Protein AF-V9IB55-F1 (afdb_monomer_lite)

Organism: Apis cerana (NCBI:txid7461)

Sequence (296 aa):
MEDQLNKIGFGKSKKKESLEDAPGSYFSRRNSMEFGEASRESEFVVLKERRLVPRNAVYDGMLRFSFLLETCQPGSVPDHYLMAAILDLPYAPVVARASLLLECAHFVHMCNKGQWPTWMKMNLPMFRPSVPINNRSTPVSRIHVLQRTAGKLFYQWAEAIGTRLEELLLEDKQNFDQVIAMVSDENKQRDLITEDEEEDFLDEASINGYGSQCPIALRLTACILLLEVTAFLRETYQTLPKFNKLLTKERPLPWERMYSREANRRWSMALSSMGHSQTSAQSLQSIVGDREVARK

Secondary structure (DSSP, 8-state):
-------------------------------S-------------------B--HHHHHHHHHHHHHHHHHSPTTTSS-HHHHHHTTT-TT--HHHHHHHHHHHHHHHHHHHTT---HHHHS-------SS-----S-HHHHHHHHHHHHHHHHHHHHHHHHHHHHHHHHHHHHTHHHHHHHHTSHHHHHHHHHHHHT--TTBHHHH-SSTTS--HHHHHHHHHHHHHHHHIIIIIHHHSPP--GGG--PPPPTTHHHH-HHHHHHHHHHHTT-S---------------------

pLDDT: mean 71.57, std 23.44, range [29.81, 98.31]

Structure (mmCIF, N/CA/C/O backbone):
data_AF-V9IB55-F1
#
_entry.id   AF-V9IB55-F1
#
loop_
_atom_site.group_PDB
_atom_site.id
_atom_site.type_symbol
_atom_site.label_atom_id
_atom_site.label_alt_id
_atom_site.label_comp_id
_atom_site.label_asym_id
_atom_site.label_entity_id
_atom_site.label_seq_id
_atom_site.pdbx_PDB_ins_code
_atom_site.Cartn_x
_atom_site.Cartn_y
_atom_site.Cartn_z
_atom_site.occupancy
_atom_site.B_iso_or_equiv
_atom_site.auth_seq_id
_atom_site.auth_comp_id
_atom_site.auth_asym_id
_atom_site.auth_atom_id
_atom_site.pdbx_PDB_model_num
ATOM 1 N N . MET A 1 1 ? -20.877 -77.484 31.202 1.00 36.69 1 MET A N 1
ATOM 2 C CA . MET A 1 1 ? -19.489 -77.964 31.105 1.00 36.69 1 MET A CA 1
ATOM 3 C C . MET A 1 1 ? -18.682 -76.801 30.557 1.00 36.69 1 MET A C 1
ATOM 5 O O . MET A 1 1 ? -18.735 -76.572 29.359 1.00 36.69 1 MET A O 1
ATOM 9 N N . GLU A 1 2 ? -18.234 -75.849 31.383 1.00 30.66 2 GLU A N 1
ATOM 10 C CA . GLU A 1 2 ? -17.160 -76.007 32.400 1.00 30.66 2 GLU A CA 1
ATOM 11 C C . GLU A 1 2 ? -15.877 -76.481 31.683 1.00 30.66 2 GLU A C 1
ATOM 13 O O . GLU A 1 2 ? -15.931 -77.465 30.959 1.00 30.66 2 GLU A O 1
ATOM 18 N N . ASP A 1 3 ? -14.735 -75.790 31.701 1.00 37.41 3 ASP A N 1
ATOM 19 C CA . ASP A 1 3 ? -14.081 -75.124 32.828 1.00 37.41 3 ASP A CA 1
ATOM 20 C C . ASP A 1 3 ? -13.016 -74.087 32.392 1.00 37.41 3 ASP A C 1
ATOM 22 O O . ASP A 1 3 ? -12.311 -74.287 31.408 1.00 37.41 3 ASP A O 1
ATOM 26 N N . GLN A 1 4 ? -12.940 -73.002 33.184 1.00 38.84 4 GLN A N 1
ATOM 27 C CA . GLN A 1 4 ? -11.779 -72.405 33.889 1.00 38.84 4 GLN A CA 1
ATOM 28 C C . GLN A 1 4 ? -10.428 -72.202 33.144 1.00 38.84 4 GLN A C 1
ATOM 30 O O . GLN A 1 4 ? -9.945 -73.059 32.425 1.00 38.84 4 GLN A O 1
ATOM 35 N N . LEU A 1 5 ? -9.676 -71.109 33.343 1.00 47.09 5 LEU A N 1
ATOM 36 C CA . LEU A 1 5 ? -9.106 -70.664 34.624 1.00 47.09 5 LEU A CA 1
ATOM 37 C C . LEU A 1 5 ? -8.547 -69.218 34.546 1.00 47.09 5 LEU A C 1
ATOM 39 O O . LEU A 1 5 ? -7.771 -68.922 33.647 1.00 47.09 5 LEU A O 1
ATOM 43 N N . ASN A 1 6 ? -8.854 -68.427 35.594 1.00 36.28 6 ASN A N 1
ATOM 44 C CA . ASN A 1 6 ? -7.973 -67.535 36.391 1.00 36.28 6 ASN A CA 1
ATOM 45 C C . ASN A 1 6 ? -7.205 -66.371 35.723 1.00 36.28 6 ASN A C 1
ATOM 47 O O . ASN A 1 6 ? -6.658 -66.510 34.646 1.00 36.28 6 ASN A O 1
ATOM 51 N N . LYS A 1 7 ? -6.913 -65.226 36.353 1.00 37.00 7 LYS A N 1
ATOM 52 C CA . LYS A 1 7 ? -7.275 -64.456 37.570 1.00 37.00 7 LYS A CA 1
ATOM 53 C C . LYS A 1 7 ? -6.298 -63.250 37.546 1.00 37.00 7 LYS A C 1
ATOM 55 O O . LYS A 1 7 ? -5.298 -63.310 36.840 1.00 37.00 7 LYS A O 1
ATOM 60 N N . ILE A 1 8 ? -6.513 -62.270 38.435 1.00 44.12 8 ILE A N 1
ATOM 61 C CA . ILE A 1 8 ? -5.650 -61.107 38.779 1.00 44.12 8 ILE A CA 1
ATOM 62 C C . ILE A 1 8 ? -6.026 -59.855 37.963 1.00 44.12 8 ILE A C 1
ATOM 64 O O . ILE A 1 8 ? -5.877 -59.835 36.755 1.00 44.12 8 ILE A O 1
ATOM 68 N N . GLY A 1 9 ? -6.529 -58.750 38.517 1.00 35.22 9 GLY A N 1
ATOM 69 C CA . GLY A 1 9 ? -6.669 -58.312 39.905 1.00 35.22 9 GLY A CA 1
ATOM 70 C C . GLY A 1 9 ? -6.468 -56.792 39.945 1.00 35.22 9 GLY A C 1
ATOM 71 O O . GLY A 1 9 ? -5.352 -56.318 39.771 1.00 35.22 9 GLY A O 1
ATOM 72 N N . PHE A 1 10 ? -7.552 -56.034 40.134 1.00 35.66 10 PHE A N 1
ATOM 73 C CA . PHE A 1 10 ? -7.556 -54.571 40.256 1.00 35.66 10 PHE A CA 1
ATOM 74 C C . PHE A 1 10 ? -6.893 -54.117 41.566 1.00 35.66 10 PHE A C 1
ATOM 76 O O . PHE A 1 10 ? -7.374 -54.447 42.649 1.00 35.66 10 PHE A O 1
ATOM 83 N N . GLY A 1 11 ? -5.845 -53.296 41.468 1.00 33.25 11 GLY A N 1
ATOM 84 C CA . GLY A 1 11 ? -5.249 -52.567 42.589 1.00 33.25 11 GLY A CA 1
ATOM 85 C C . GLY A 1 11 ? -5.474 -51.063 42.442 1.00 33.25 11 GLY A C 1
ATOM 86 O O . GLY A 1 11 ? -4.841 -50.417 41.612 1.00 33.25 11 GLY A O 1
ATOM 87 N N . LYS A 1 12 ? -6.383 -50.501 43.250 1.00 38.56 12 LYS A N 1
ATOM 88 C CA . LYS A 1 12 ? -6.537 -49.052 43.446 1.00 38.56 12 LYS A CA 1
ATOM 89 C C . LYS A 1 12 ? -5.404 -48.546 44.343 1.00 38.56 12 LYS A C 1
ATOM 91 O O . LYS A 1 12 ? -5.334 -48.941 45.504 1.00 38.56 12 LYS A O 1
ATOM 96 N N . SER A 1 13 ? -4.594 -47.615 43.847 1.00 35.16 13 SER A N 1
ATOM 97 C CA . SER A 1 13 ? -3.606 -46.888 44.652 1.00 35.16 13 SER A CA 1
ATOM 98 C C . SER A 1 13 ? -4.072 -45.450 44.877 1.00 35.16 13 SER A C 1
ATOM 100 O O . SER A 1 13 ? -4.105 -44.647 43.951 1.00 35.16 13 SER A O 1
ATOM 102 N N . LYS A 1 14 ? -4.436 -45.135 46.127 1.00 40.50 14 LYS A N 1
ATOM 103 C CA . LYS A 1 14 ? -4.619 -43.770 46.647 1.00 40.50 14 LYS A CA 1
ATOM 104 C C . LYS A 1 14 ? -3.257 -43.063 46.758 1.00 40.50 14 LYS A C 1
ATOM 106 O O . LYS A 1 14 ? -2.367 -43.586 47.422 1.00 40.50 14 LYS A O 1
ATOM 111 N N . LYS A 1 15 ? -3.138 -41.842 46.230 1.00 39.38 15 LYS A N 1
ATOM 112 C CA . LYS A 1 15 ? -2.187 -40.793 46.666 1.00 39.38 15 LYS A CA 1
ATOM 113 C C . LYS A 1 15 ? -2.922 -39.455 46.514 1.00 39.38 15 LYS A C 1
ATOM 115 O O . LYS A 1 15 ? -3.323 -39.124 45.411 1.00 39.38 15 LYS A O 1
ATOM 120 N N . LYS A 1 16 ? -3.468 -38.922 47.610 1.00 34.97 16 LYS A N 1
ATOM 121 C CA . LYS A 1 16 ? -2.877 -37.938 48.541 1.00 34.97 16 LYS A CA 1
ATOM 122 C C . LYS A 1 16 ? -2.788 -36.556 47.882 1.00 34.97 16 LYS A C 1
ATOM 124 O O . LYS A 1 16 ? -1.909 -36.324 47.062 1.00 34.97 16 LYS A O 1
ATOM 129 N N . GLU A 1 17 ? -3.741 -35.705 48.257 1.00 36.75 17 GLU A N 1
ATOM 130 C CA . GLU A 1 17 ? -3.799 -34.274 47.955 1.00 36.75 17 GLU A CA 1
ATOM 131 C C . GLU A 1 17 ? -2.497 -33.577 48.365 1.00 36.75 17 GLU A C 1
ATOM 133 O O . GLU A 1 17 ? -1.970 -33.816 49.456 1.00 36.75 17 GLU A O 1
ATOM 138 N N . SER A 1 18 ? -2.009 -32.705 47.487 1.00 29.81 18 SER A N 1
ATOM 139 C CA . SER A 1 18 ? -1.082 -31.631 47.821 1.00 29.81 18 SER A CA 1
ATOM 140 C C . SER A 1 18 ? -1.575 -30.384 47.101 1.00 29.81 18 SER A C 1
ATOM 142 O O . SER A 1 18 ? -1.640 -30.353 45.875 1.00 29.81 18 SER A O 1
ATOM 144 N N . LEU A 1 19 ? -1.984 -29.414 47.907 1.00 45.06 19 LEU A N 1
ATOM 145 C CA . LEU A 1 19 ? -2.308 -28.044 47.551 1.00 45.06 19 LEU A CA 1
ATOM 146 C C . LEU A 1 19 ? -1.021 -27.348 47.089 1.00 45.06 19 LEU A C 1
ATOM 148 O O . LEU A 1 19 ? -0.078 -27.292 47.871 1.00 45.06 19 LEU A O 1
ATOM 152 N N . GLU A 1 20 ? -0.985 -26.851 45.856 1.00 35.06 20 GLU A N 1
ATOM 153 C CA . GLU A 1 20 ? -0.211 -25.667 45.461 1.00 35.06 20 GLU A CA 1
ATOM 154 C C . GLU A 1 20 ? -0.657 -25.229 44.058 1.00 35.06 20 GLU A C 1
ATOM 156 O O . GLU A 1 20 ? -0.523 -25.966 43.080 1.00 35.06 20 GLU A O 1
ATOM 161 N N . ASP A 1 21 ? -1.252 -24.039 43.993 1.00 47.62 21 ASP A N 1
ATOM 162 C CA . ASP A 1 21 ? -1.622 -23.347 42.763 1.00 47.62 21 ASP A CA 1
ATOM 163 C C . ASP A 1 21 ? -0.371 -22.982 41.953 1.00 47.62 21 ASP A C 1
ATOM 165 O O . ASP A 1 21 ? 0.533 -22.309 42.449 1.00 47.62 21 ASP A O 1
ATOM 169 N N . ALA A 1 22 ? -0.346 -23.368 40.676 1.00 32.16 22 ALA A N 1
ATOM 170 C CA . ALA A 1 22 ? 0.592 -22.844 39.688 1.00 32.16 22 ALA A CA 1
ATOM 171 C C . ALA A 1 22 ? -0.160 -22.571 38.368 1.00 32.16 22 ALA A C 1
ATOM 173 O O . ALA A 1 22 ? -0.694 -23.508 37.765 1.00 32.16 22 ALA A O 1
ATOM 174 N N . PRO A 1 23 ? -0.236 -21.308 37.904 1.00 38.16 23 PRO A N 1
ATOM 175 C CA . PRO A 1 23 ? -0.992 -20.936 36.719 1.00 38.16 23 PRO A CA 1
ATOM 176 C C . PRO A 1 23 ? -0.133 -21.175 35.477 1.00 38.16 23 PRO A C 1
ATOM 178 O O . PRO A 1 23 ? 0.934 -20.587 35.314 1.00 38.16 23 PRO A O 1
ATOM 181 N N . GLY A 1 24 ? -0.589 -22.048 34.584 1.00 47.97 24 GLY A N 1
ATOM 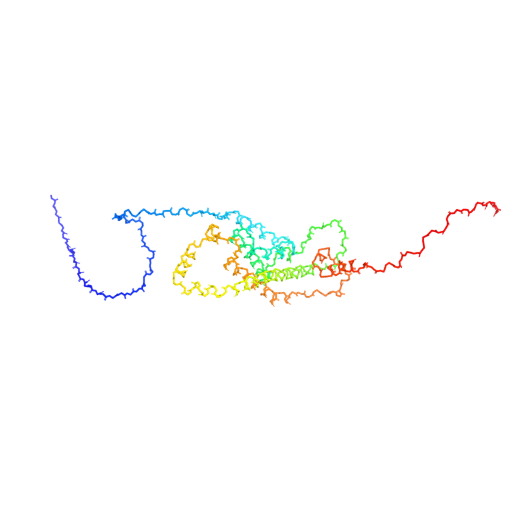182 C CA . GLY A 1 24 ? 0.116 -22.294 33.330 1.00 47.97 24 GLY A CA 1
ATOM 183 C C . GLY A 1 24 ? -0.141 -23.679 32.772 1.00 47.97 24 GLY A C 1
ATOM 184 O O . GLY A 1 24 ? 0.737 -24.535 32.786 1.00 47.97 24 GLY A O 1
ATOM 185 N N . SER A 1 25 ? -1.337 -23.905 32.234 1.00 34.44 25 SER A N 1
ATOM 186 C CA . SER A 1 25 ? -1.552 -25.033 31.333 1.00 34.44 25 SER A CA 1
ATOM 187 C C . SER A 1 25 ? -2.467 -24.618 30.191 1.00 34.44 25 SER A C 1
ATOM 189 O O . SER A 1 25 ? -3.683 -24.790 30.210 1.00 34.44 25 SER A O 1
ATOM 191 N N . TYR A 1 26 ? -1.827 -24.031 29.181 1.00 50.09 26 TYR A N 1
ATOM 192 C CA . TYR A 1 26 ? -2.259 -24.105 27.797 1.00 50.09 26 TYR A CA 1
ATOM 193 C C . TYR A 1 26 ? -2.571 -25.561 27.470 1.00 50.09 26 TYR A C 1
ATOM 195 O O . TYR A 1 26 ? -1.640 -26.347 27.454 1.00 50.09 26 TYR A O 1
ATOM 203 N N . PHE A 1 27 ? -3.829 -25.905 27.203 1.00 39.75 27 PHE A N 1
ATOM 204 C CA . PHE A 1 27 ? -4.223 -26.839 26.144 1.00 39.75 27 PHE A CA 1
ATOM 205 C C . PHE A 1 27 ? -5.739 -26.747 25.946 1.00 39.75 27 PHE A C 1
ATOM 207 O O . PHE A 1 27 ? -6.531 -27.403 26.621 1.00 39.75 27 PHE A O 1
ATOM 214 N N . SER A 1 28 ? -6.130 -25.947 24.951 1.00 51.16 28 SER A N 1
ATOM 215 C CA . SER A 1 28 ? -7.430 -26.035 24.290 1.00 51.16 28 SER A CA 1
ATOM 216 C C . SER A 1 28 ? -7.547 -27.402 23.608 1.00 51.16 28 SER A C 1
ATOM 218 O O . SER A 1 28 ? -7.093 -27.600 22.482 1.00 51.16 28 SER A O 1
ATOM 220 N N . ARG A 1 29 ? -8.074 -28.383 24.346 1.00 51.41 29 ARG A N 1
ATOM 221 C CA . ARG A 1 29 ? -8.605 -29.655 23.836 1.00 51.41 29 ARG A CA 1
ATOM 222 C C . ARG A 1 29 ? -9.711 -30.139 24.770 1.00 51.41 29 ARG A C 1
ATOM 224 O O . ARG A 1 29 ? -9.501 -31.055 25.561 1.00 51.41 29 ARG A O 1
ATOM 231 N N . ARG A 1 30 ? -10.901 -29.546 24.682 1.00 43.69 30 ARG A N 1
ATOM 232 C CA . ARG A 1 30 ? -12.110 -30.196 25.202 1.00 43.69 30 ARG A CA 1
ATOM 233 C C . ARG A 1 30 ? -13.045 -30.538 24.052 1.00 43.69 30 ARG A C 1
ATOM 235 O O . ARG A 1 30 ? -13.469 -29.677 23.291 1.00 43.69 30 ARG A O 1
ATOM 242 N N . ASN A 1 31 ? -13.295 -31.840 23.932 1.00 35.25 31 ASN A N 1
ATOM 243 C CA . ASN A 1 31 ? -14.311 -32.431 23.076 1.00 35.25 31 ASN A CA 1
ATOM 244 C C . ASN A 1 31 ? -15.700 -31.923 23.489 1.00 35.25 31 ASN A C 1
ATOM 246 O O . ASN A 1 31 ? -16.018 -31.847 24.673 1.00 35.25 31 ASN A O 1
ATOM 250 N N . SER A 1 32 ? -16.521 -31.623 22.486 1.00 45.81 32 SER A N 1
ATOM 251 C CA . SER A 1 32 ? -17.888 -31.101 22.580 1.00 45.81 32 SER A CA 1
ATOM 252 C C . SER A 1 32 ? -18.914 -32.179 22.980 1.00 45.81 32 SER A C 1
ATOM 254 O O . SER A 1 32 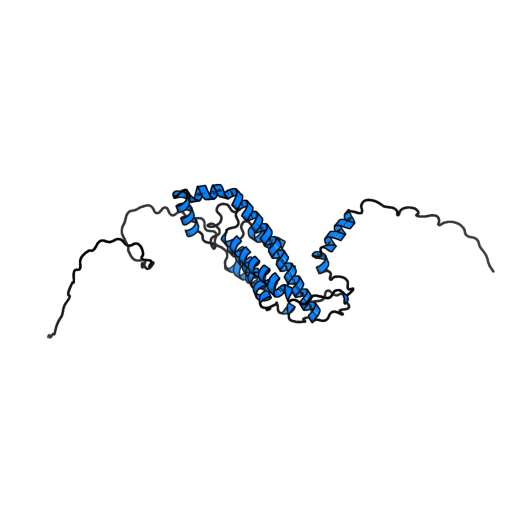? -19.830 -32.478 22.225 1.00 45.81 32 SER A O 1
ATOM 256 N N . MET A 1 33 ? -18.769 -32.800 24.154 1.00 41.41 33 MET A N 1
ATOM 257 C CA . MET A 1 33 ? -19.858 -33.572 24.777 1.00 41.41 33 MET A CA 1
ATOM 258 C C . MET A 1 33 ? -19.710 -33.607 26.304 1.00 41.41 33 MET A C 1
ATOM 260 O O . MET A 1 33 ? -19.339 -34.623 26.882 1.00 41.41 33 MET A O 1
ATOM 264 N N . GLU A 1 34 ? -20.043 -32.504 26.966 1.00 37.50 34 GLU A N 1
ATOM 265 C CA . GLU A 1 34 ? -20.512 -32.533 28.355 1.00 37.50 34 GLU A CA 1
ATOM 266 C C . GLU A 1 34 ? -21.870 -31.828 28.382 1.00 37.50 34 GLU A C 1
ATOM 268 O O . GLU A 1 34 ? -21.961 -30.605 28.329 1.00 37.50 34 GLU A O 1
ATOM 273 N N . PHE A 1 35 ? -22.943 -32.622 28.397 1.00 44.75 35 PHE A N 1
ATOM 274 C CA . PHE A 1 35 ? -24.285 -32.141 28.715 1.00 44.75 35 PHE A CA 1
ATOM 275 C C . PHE A 1 35 ? -24.340 -31.926 30.233 1.00 44.75 35 PHE A C 1
ATOM 277 O O . PHE A 1 35 ? -24.629 -32.848 30.993 1.00 44.75 35 PHE A O 1
ATOM 284 N N . GLY A 1 36 ? -23.972 -30.724 30.671 1.00 38.28 36 GLY A N 1
ATOM 285 C CA . GLY A 1 36 ? -24.153 -30.263 32.042 1.00 38.28 36 GLY A CA 1
ATOM 286 C C . GLY A 1 36 ? -25.450 -29.474 32.157 1.00 38.28 36 GLY A C 1
ATOM 287 O O . GLY A 1 36 ? -25.556 -28.375 31.620 1.00 38.28 36 GLY A O 1
ATOM 288 N N . GLU A 1 37 ? -26.439 -30.032 32.854 1.00 46.97 37 GLU A N 1
ATOM 289 C CA . GLU A 1 37 ? -27.601 -29.287 33.337 1.00 46.97 37 GLU A CA 1
ATOM 290 C C . GLU A 1 37 ? -27.131 -28.223 34.339 1.00 46.97 37 GLU A C 1
ATOM 292 O O . GLU A 1 37 ? -26.888 -28.512 35.510 1.00 46.97 37 GLU A O 1
ATOM 297 N N . ALA A 1 38 ? -27.005 -26.979 33.887 1.00 41.28 38 ALA A N 1
ATOM 298 C CA . ALA A 1 38 ? -26.883 -25.827 34.764 1.00 41.28 38 ALA A CA 1
ATOM 299 C C . ALA A 1 38 ? -27.726 -24.681 34.205 1.00 41.28 38 ALA A C 1
ATOM 301 O O . ALA A 1 38 ? -27.501 -24.210 33.100 1.00 41.28 38 ALA A O 1
ATOM 302 N N . SER A 1 39 ? -28.729 -24.320 35.006 1.00 39.59 39 SER A N 1
ATOM 303 C CA . SER A 1 39 ? -29.389 -23.022 35.146 1.00 39.59 39 SER A CA 1
ATOM 304 C C . SER A 1 39 ? -29.605 -22.167 33.891 1.00 39.59 39 SER A C 1
ATOM 306 O O . SER A 1 39 ? -28.679 -21.683 33.256 1.00 39.59 39 SER A O 1
ATOM 308 N N . ARG A 1 40 ? -30.881 -21.885 33.618 1.00 48.16 40 ARG A N 1
ATOM 309 C CA . ARG A 1 40 ? -31.353 -20.887 32.653 1.00 48.16 40 ARG A CA 1
ATOM 310 C C . ARG A 1 40 ? -30.872 -19.476 33.022 1.00 48.16 40 ARG A C 1
ATOM 312 O O . ARG A 1 40 ? -31.646 -18.680 33.546 1.00 48.16 40 ARG A O 1
ATOM 319 N N . GLU A 1 41 ? -29.635 -19.142 32.701 1.00 42.09 41 GLU A N 1
ATOM 320 C CA . GLU A 1 41 ? -29.317 -17.784 32.283 1.00 42.09 41 GLU A CA 1
ATOM 321 C C . GLU A 1 41 ? -29.727 -17.697 30.820 1.00 42.09 41 GLU A C 1
ATOM 323 O O . GLU A 1 41 ? -29.324 -18.506 29.988 1.00 42.09 41 GLU A O 1
ATOM 328 N N . SER A 1 42 ? -30.655 -16.789 30.531 1.00 49.94 42 SER A N 1
ATOM 329 C CA . SER A 1 42 ? -31.030 -16.494 29.156 1.00 49.94 42 SER A CA 1
ATOM 330 C C . SER A 1 42 ? -29.766 -15.987 28.481 1.00 49.94 42 SER A C 1
ATOM 332 O O . SER A 1 42 ? -29.369 -14.852 28.733 1.00 49.94 42 SER A O 1
ATOM 334 N N . GLU A 1 43 ? -29.105 -16.849 27.710 1.00 44.75 43 GLU A N 1
ATOM 335 C CA . GLU A 1 43 ? -27.984 -16.482 26.860 1.00 44.75 43 GLU A CA 1
ATOM 336 C C . GLU A 1 43 ? -28.475 -15.311 26.012 1.00 44.75 43 GLU A C 1
ATOM 338 O O . GLU A 1 43 ? -29.344 -15.456 25.147 1.00 44.75 43 GLU A O 1
ATOM 343 N N . PHE A 1 44 ? -28.033 -14.107 26.367 1.00 43.19 44 PHE A N 1
ATOM 344 C CA . PHE A 1 44 ? -28.345 -12.913 25.614 1.00 43.19 44 PHE A CA 1
ATOM 345 C C . PHE A 1 44 ? -27.551 -13.034 24.320 1.00 43.19 44 PHE A C 1
ATOM 347 O O . PHE A 1 44 ? -26.398 -12.621 24.238 1.00 43.19 44 PHE A O 1
ATOM 354 N N . VAL A 1 45 ? -28.149 -13.692 23.327 1.00 52.31 45 VAL A N 1
ATOM 355 C CA . VAL A 1 45 ? -27.576 -13.806 21.991 1.00 52.31 45 VAL A CA 1
ATOM 356 C C . VAL A 1 45 ? -27.666 -12.420 21.367 1.00 52.31 45 VAL A C 1
ATOM 358 O O . VAL A 1 45 ? -28.663 -12.055 20.743 1.00 52.31 45 VAL A O 1
ATOM 361 N N . VAL A 1 46 ? -26.623 -11.618 21.575 1.00 59.19 46 VAL A N 1
ATOM 362 C CA . VAL A 1 46 ? -26.400 -10.403 20.798 1.00 59.19 46 VAL A CA 1
ATOM 363 C C . VAL A 1 46 ? -26.174 -10.853 19.365 1.00 59.19 46 VAL A C 1
ATOM 365 O O . VAL A 1 46 ? -25.115 -11.371 19.015 1.00 59.19 46 VAL A O 1
ATOM 368 N N . LEU A 1 47 ? -27.188 -10.681 18.520 1.00 59.22 47 LEU A N 1
ATOM 369 C CA . LEU A 1 47 ? -27.037 -10.820 17.078 1.00 59.22 47 LEU A CA 1
ATOM 370 C C . LEU A 1 47 ? -26.210 -9.626 16.584 1.00 59.22 47 LEU A C 1
ATOM 372 O O . LEU A 1 47 ? -26.762 -8.617 16.152 1.00 59.22 47 LEU A O 1
ATOM 376 N N . LYS A 1 48 ? -24.882 -9.722 16.709 1.00 68.69 48 LYS A N 1
ATOM 377 C CA . LYS A 1 48 ? -23.942 -8.761 16.122 1.00 68.69 48 LYS A CA 1
ATOM 378 C C . LYS A 1 48 ? -24.149 -8.800 14.606 1.00 68.69 48 LYS A C 1
ATOM 380 O O . LYS A 1 48 ? -24.101 -9.875 14.002 1.00 68.69 48 LYS A O 1
ATOM 385 N N . GLU A 1 49 ? -24.459 -7.653 14.005 1.00 76.81 49 GLU A N 1
ATOM 386 C CA . GLU A 1 49 ? -24.569 -7.535 12.551 1.00 76.81 49 GLU A CA 1
ATOM 387 C C . GLU A 1 49 ? -23.229 -7.945 11.930 1.00 76.81 49 GLU A C 1
ATOM 389 O O . GLU A 1 49 ? -22.182 -7.486 12.376 1.00 76.81 49 GLU A O 1
ATOM 394 N N . ARG A 1 50 ? -23.262 -8.844 10.939 1.00 84.06 50 ARG A N 1
ATOM 395 C CA . ARG A 1 50 ? -22.066 -9.326 10.239 1.00 84.06 50 ARG A CA 1
ATOM 396 C C . ARG A 1 50 ? -22.053 -8.815 8.811 1.00 84.06 50 ARG A C 1
ATOM 398 O O . ARG A 1 50 ? -23.033 -8.977 8.082 1.00 84.06 50 ARG A O 1
ATOM 405 N N . ARG A 1 51 ? -20.914 -8.287 8.378 1.00 86.50 51 ARG A N 1
ATOM 406 C CA . ARG A 1 51 ? -20.654 -7.821 7.015 1.00 86.50 51 ARG A CA 1
ATOM 407 C C . ARG A 1 51 ? -19.416 -8.521 6.463 1.00 86.50 51 ARG A C 1
ATOM 409 O O . ARG A 1 51 ? -18.314 -7.984 6.457 1.00 86.50 51 ARG A O 1
ATOM 416 N N . LEU A 1 52 ? -19.610 -9.744 5.977 1.00 91.81 52 LEU A N 1
ATOM 417 C CA . LEU A 1 52 ? -18.511 -10.584 5.503 1.00 91.81 52 LEU A CA 1
ATOM 418 C C . LEU A 1 52 ? -17.855 -10.039 4.226 1.00 91.81 52 LEU A C 1
ATOM 420 O O . LEU A 1 52 ? -18.530 -9.676 3.260 1.00 91.81 52 LEU A O 1
ATOM 424 N N . VAL A 1 53 ? -16.524 -10.080 4.186 1.00 92.75 53 VAL A N 1
ATOM 425 C CA . VAL A 1 53 ? -15.732 -9.691 3.015 1.00 92.75 53 VAL A CA 1
ATOM 426 C C . VAL A 1 53 ? -15.951 -10.690 1.867 1.00 92.75 53 VAL A C 1
ATOM 428 O O . VAL A 1 53 ? -15.800 -11.902 2.061 1.00 92.75 53 VAL A O 1
ATOM 431 N N . PRO A 1 54 ? -16.232 -10.232 0.630 1.00 93.44 54 PRO A N 1
ATOM 432 C CA . PRO A 1 54 ? -16.422 -11.115 -0.521 1.00 93.44 54 PRO A CA 1
ATOM 433 C C . PRO A 1 54 ? -15.080 -11.679 -1.024 1.00 93.44 54 PRO A C 1
ATOM 435 O O . PRO A 1 54 ? -14.510 -11.210 -2.010 1.00 93.44 54 PRO A O 1
ATOM 438 N N . ARG A 1 55 ? -14.572 -12.719 -0.351 1.00 94.62 55 ARG A N 1
ATOM 439 C CA . ARG A 1 55 ? -13.225 -13.298 -0.552 1.00 94.62 55 ARG A CA 1
ATOM 440 C C . ARG A 1 55 ? -12.891 -13.621 -2.011 1.00 94.62 55 ARG A C 1
ATOM 442 O O . ARG A 1 55 ? -11.810 -13.270 -2.473 1.00 94.62 55 ARG A O 1
ATOM 449 N N . ASN A 1 56 ? -13.816 -14.246 -2.740 1.00 96.31 56 ASN A N 1
ATOM 450 C CA . ASN A 1 56 ? -13.592 -14.621 -4.141 1.00 96.31 56 ASN A CA 1
ATOM 451 C C . ASN A 1 56 ? -13.450 -13.388 -5.044 1.00 96.31 56 ASN A C 1
ATOM 453 O O . ASN A 1 56 ? -12.565 -13.345 -5.888 1.00 96.31 56 ASN A O 1
ATOM 457 N N . ALA A 1 57 ? -14.267 -12.354 -4.821 1.00 96.12 57 ALA A N 1
ATOM 458 C CA . ALA A 1 57 ? -14.183 -11.119 -5.593 1.00 96.12 57 ALA A CA 1
ATOM 459 C C . ALA A 1 57 ? -12.867 -10.374 -5.327 1.00 96.12 57 ALA A C 1
ATOM 461 O O . ALA A 1 57 ? -12.260 -9.849 -6.259 1.00 96.12 57 ALA A O 1
ATOM 462 N N . VAL A 1 58 ? -12.405 -10.365 -4.069 1.00 95.94 58 VAL A N 1
ATOM 463 C CA . VAL A 1 58 ? -11.094 -9.804 -3.708 1.00 95.94 58 VAL A CA 1
ATOM 464 C C . VAL A 1 58 ? -9.978 -10.582 -4.401 1.00 95.94 58 VAL A C 1
ATOM 466 O O . VAL A 1 58 ? -9.137 -9.972 -5.055 1.00 95.94 58 VAL A O 1
ATOM 469 N N . TYR A 1 59 ? -9.998 -11.913 -4.322 1.00 96.75 59 TYR A N 1
ATOM 470 C CA . TYR A 1 59 ? -8.995 -12.771 -4.953 1.00 96.75 59 TYR A CA 1
ATOM 471 C C . TYR A 1 59 ? -8.921 -12.568 -6.474 1.00 96.75 59 TYR A C 1
ATOM 473 O O . TYR A 1 59 ? -7.854 -12.258 -7.005 1.00 96.75 59 TYR A O 1
ATOM 481 N N . ASP A 1 60 ? -10.058 -12.647 -7.171 1.00 97.75 60 ASP A N 1
ATOM 482 C CA . ASP A 1 60 ? -10.129 -12.436 -8.621 1.00 97.75 60 ASP A CA 1
ATOM 483 C C . ASP A 1 60 ? -9.684 -11.019 -9.012 1.00 97.75 60 ASP A C 1
ATOM 485 O O . ASP A 1 60 ? -9.024 -10.817 -10.036 1.00 97.75 60 ASP A O 1
ATOM 489 N N . GLY A 1 61 ? -10.026 -10.025 -8.187 1.00 96.88 61 GLY A N 1
ATOM 490 C CA . GLY A 1 61 ? -9.572 -8.647 -8.339 1.00 96.88 61 GLY A CA 1
ATOM 491 C C . GLY A 1 61 ? -8.052 -8.519 -8.231 1.00 96.88 61 GLY A C 1
ATOM 492 O O . GLY A 1 61 ? -7.440 -7.861 -9.072 1.00 96.88 61 GLY A O 1
ATOM 493 N N . MET A 1 62 ? -7.432 -9.185 -7.253 1.00 97.31 62 MET A N 1
ATOM 494 C CA . MET A 1 62 ? -5.978 -9.170 -7.068 1.00 97.31 62 MET A CA 1
ATOM 495 C C . MET A 1 62 ? -5.240 -9.884 -8.200 1.00 97.31 62 MET A C 1
ATOM 497 O O . MET A 1 62 ? -4.227 -9.372 -8.666 1.00 97.31 62 MET A O 1
ATOM 501 N N . LEU A 1 63 ? -5.776 -10.986 -8.737 1.00 96.88 63 LEU A N 1
ATOM 502 C CA . LEU A 1 63 ? -5.205 -11.629 -9.928 1.00 96.88 63 LEU A CA 1
ATOM 503 C C . LEU A 1 63 ? -5.191 -10.685 -11.139 1.00 96.88 63 LEU A C 1
ATOM 505 O O . LEU A 1 63 ? -4.192 -10.590 -11.855 1.00 96.88 63 LEU A O 1
ATOM 509 N N . ARG A 1 64 ? -6.288 -9.950 -11.362 1.00 96.19 64 ARG A N 1
ATOM 510 C CA . ARG A 1 64 ? -6.364 -8.942 -12.433 1.00 96.19 64 ARG A CA 1
ATOM 511 C C . ARG A 1 64 ? -5.402 -7.787 -12.180 1.00 96.19 64 ARG A C 1
ATOM 513 O O . ARG A 1 64 ? -4.764 -7.320 -13.116 1.00 96.19 64 ARG A O 1
ATOM 520 N N . PHE A 1 65 ? -5.292 -7.333 -10.936 1.00 95.69 65 PHE A N 1
ATOM 521 C CA . PHE A 1 65 ? -4.378 -6.261 -10.558 1.00 95.69 65 PHE A CA 1
ATOM 522 C C . PHE A 1 65 ? -2.909 -6.657 -10.762 1.00 95.69 65 PHE A C 1
ATOM 524 O O . PHE A 1 65 ? -2.172 -5.917 -11.408 1.00 95.69 65 PHE A O 1
ATOM 531 N N . SER A 1 66 ? -2.518 -7.855 -10.323 1.00 94.06 66 SER A N 1
ATOM 532 C CA . SER A 1 66 ? -1.188 -8.431 -10.556 1.00 94.06 66 SER A CA 1
ATOM 533 C C . SER A 1 66 ? -0.858 -8.491 -12.052 1.00 94.06 66 SER A C 1
ATOM 535 O O . SER A 1 66 ? 0.188 -8.020 -12.499 1.00 94.06 66 SER A O 1
ATOM 537 N N . PHE A 1 67 ? -1.812 -8.947 -12.873 1.00 93.56 67 PHE A N 1
ATOM 538 C CA . PHE A 1 67 ? -1.668 -8.925 -14.328 1.00 93.56 67 PHE A CA 1
ATOM 539 C C . PHE A 1 67 ? -1.468 -7.506 -14.893 1.00 93.56 67 PHE A C 1
ATOM 541 O O . PHE A 1 67 ? -0.665 -7.317 -15.809 1.00 93.56 67 PHE A O 1
ATOM 548 N N . LEU A 1 68 ? -2.170 -6.497 -14.368 1.00 92.62 68 LEU A N 1
ATOM 549 C CA . LEU A 1 68 ? -1.983 -5.104 -14.789 1.00 92.62 68 LEU A CA 1
ATOM 550 C C . LEU A 1 68 ? -0.590 -4.582 -14.415 1.00 92.62 68 LEU A C 1
ATOM 552 O O . LEU A 1 68 ? 0.053 -3.962 -15.259 1.00 92.62 68 LEU A O 1
ATOM 556 N N . LEU A 1 69 ? -0.082 -4.881 -13.215 1.00 91.25 69 LEU A N 1
ATOM 557 C CA . LEU A 1 69 ? 1.295 -4.537 -12.825 1.00 91.25 69 LEU A CA 1
ATOM 558 C C . LEU A 1 69 ? 2.330 -5.170 -13.769 1.00 91.25 69 LEU A C 1
ATOM 560 O O . LEU A 1 69 ? 3.304 -4.527 -14.164 1.00 91.25 69 LEU A O 1
ATOM 564 N N . GLU A 1 70 ? 2.083 -6.411 -14.188 1.00 88.06 70 GLU A N 1
ATOM 565 C CA . GLU A 1 70 ? 2.950 -7.158 -15.100 1.00 88.06 70 GLU A CA 1
ATOM 566 C C . GLU A 1 70 ? 2.850 -6.723 -16.564 1.00 88.06 70 GLU A C 1
ATOM 568 O O . GLU A 1 70 ? 3.736 -7.063 -17.341 1.00 88.06 70 GLU A O 1
ATOM 573 N N . THR A 1 71 ? 1.816 -5.990 -16.989 1.00 87.69 71 THR A N 1
ATOM 574 C CA . THR A 1 71 ? 1.589 -5.685 -18.420 1.00 87.69 71 THR A CA 1
ATOM 575 C C . THR A 1 71 ? 1.510 -4.200 -18.753 1.00 87.69 71 THR A C 1
ATOM 577 O O . THR A 1 71 ? 1.723 -3.817 -19.908 1.00 87.69 71 THR A O 1
ATOM 580 N N . CYS A 1 72 ? 1.237 -3.344 -17.772 1.00 85.44 72 CYS A N 1
ATOM 581 C CA . CYS A 1 72 ? 1.120 -1.908 -17.974 1.00 85.44 72 CYS A CA 1
ATOM 582 C C . CYS A 1 72 ? 2.466 -1.185 -17.842 1.00 85.44 72 CYS A C 1
ATOM 584 O O . CYS A 1 72 ? 3.347 -1.565 -17.077 1.00 85.44 72 CYS A O 1
ATOM 586 N N . GLN A 1 73 ? 2.613 -0.075 -18.572 1.00 81.88 73 GLN A N 1
ATOM 587 C CA . GLN A 1 73 ? 3.783 0.796 -18.436 1.00 81.88 73 GLN A CA 1
ATOM 588 C C . GLN A 1 73 ? 3.772 1.514 -17.078 1.00 81.88 73 GLN A C 1
ATOM 590 O O . GLN A 1 73 ? 2.687 1.818 -16.566 1.00 81.88 73 GLN A O 1
ATOM 595 N N . PRO A 1 74 ? 4.941 1.867 -16.509 1.00 82.69 74 PRO A N 1
ATOM 596 C CA . PRO A 1 74 ? 4.988 2.514 -15.210 1.00 82.69 74 PRO A CA 1
ATOM 597 C C . PRO A 1 74 ? 4.308 3.882 -15.295 1.00 82.69 74 PRO A C 1
ATOM 599 O O . PRO A 1 74 ? 4.528 4.625 -16.251 1.00 82.69 74 PRO A O 1
ATOM 602 N N . GLY A 1 75 ? 3.473 4.193 -14.306 1.00 75.50 75 GLY A N 1
ATOM 603 C CA . GLY A 1 75 ? 2.626 5.386 -14.273 1.00 75.50 75 GLY A CA 1
ATOM 604 C C . GLY A 1 75 ? 1.205 5.153 -14.784 1.00 75.50 75 GLY A C 1
ATOM 605 O O . GLY A 1 75 ? 0.364 6.023 -14.608 1.00 75.50 75 GLY A O 1
ATOM 606 N N . SER A 1 76 ? 0.911 3.987 -15.370 1.00 82.12 76 SER A N 1
ATOM 607 C CA . SER A 1 76 ? -0.457 3.666 -15.802 1.00 82.12 76 SER A CA 1
ATOM 608 C C . SER A 1 76 ? -1.306 3.145 -14.640 1.00 82.12 76 SER A C 1
ATOM 610 O O . SER A 1 76 ? -2.423 3.610 -14.443 1.00 82.12 76 SER A O 1
ATOM 612 N N . VAL A 1 77 ? -0.790 2.161 -13.891 1.00 84.38 77 VAL A N 1
ATOM 613 C CA . VAL A 1 77 ? -1.501 1.492 -12.792 1.00 84.38 77 VAL A CA 1
ATOM 614 C C . VAL A 1 77 ? -0.501 0.957 -11.751 1.00 84.38 77 VAL A C 1
ATOM 616 O O . VAL A 1 77 ? 0.478 0.326 -12.153 1.00 84.38 77 VAL A O 1
ATOM 619 N N . PRO A 1 78 ? -0.768 1.121 -10.443 1.00 89.50 78 PRO A N 1
ATOM 620 C CA . PRO A 1 78 ? -1.584 2.181 -9.856 1.00 89.50 78 PRO A CA 1
ATOM 621 C C . PRO A 1 78 ? -0.875 3.542 -9.938 1.00 89.50 78 PRO A C 1
ATOM 623 O O . PRO A 1 78 ? 0.353 3.647 -9.898 1.00 89.50 78 PRO A O 1
ATOM 626 N N . ASP A 1 79 ? -1.670 4.600 -10.049 1.00 89.38 79 ASP A N 1
ATOM 627 C CA . ASP A 1 79 ? -1.174 5.964 -9.897 1.00 89.38 79 ASP A CA 1
ATOM 628 C C . ASP A 1 79 ? -0.838 6.270 -8.424 1.00 89.38 79 ASP A C 1
ATOM 630 O O . ASP A 1 79 ? -1.416 5.692 -7.504 1.00 89.38 79 ASP A O 1
ATOM 634 N N . HIS A 1 80 ? 0.094 7.190 -8.184 1.00 88.31 80 HIS A N 1
ATOM 635 C CA . HIS A 1 80 ? 0.561 7.499 -6.834 1.00 88.31 80 HIS A CA 1
ATOM 636 C C . HIS A 1 80 ? -0.508 8.153 -5.946 1.00 88.31 80 HIS A C 1
ATOM 638 O O . HIS A 1 80 ? -0.491 7.927 -4.738 1.00 88.31 80 HIS A O 1
ATOM 644 N N . TYR A 1 81 ? -1.472 8.899 -6.502 1.00 90.31 81 TYR A N 1
ATOM 645 C CA . TYR A 1 81 ? -2.576 9.440 -5.697 1.00 90.31 81 TYR A CA 1
ATOM 646 C C . TYR A 1 81 ? -3.494 8.335 -5.162 1.00 90.31 81 TYR A C 1
ATOM 648 O O . TYR A 1 81 ? -3.961 8.420 -4.027 1.00 90.31 81 TYR A O 1
ATOM 656 N N . LEU A 1 82 ? -3.697 7.264 -5.940 1.00 92.19 82 LEU A N 1
ATOM 657 C CA . LEU A 1 82 ? -4.442 6.092 -5.478 1.00 92.19 82 LEU A CA 1
ATOM 658 C C . LEU A 1 82 ? -3.735 5.425 -4.290 1.00 92.19 82 LEU A C 1
ATOM 660 O O . LEU A 1 82 ? -4.405 4.997 -3.357 1.00 92.19 82 LEU A O 1
ATOM 664 N N . MET A 1 83 ? -2.399 5.379 -4.290 1.00 94.38 83 MET A N 1
ATOM 665 C CA . MET A 1 83 ? -1.627 4.733 -3.222 1.00 94.38 83 MET A CA 1
ATOM 666 C C . MET A 1 83 ? -1.852 5.368 -1.846 1.00 94.38 83 MET A C 1
ATOM 668 O O . MET A 1 83 ? -2.001 4.638 -0.870 1.00 94.38 83 MET A O 1
ATOM 672 N N . ALA A 1 84 ? -1.928 6.700 -1.770 1.00 92.62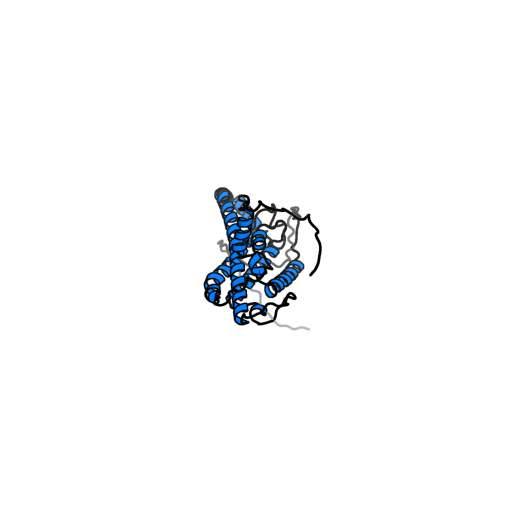 84 ALA A N 1
ATOM 673 C CA . ALA A 1 84 ? -2.303 7.390 -0.534 1.00 92.62 84 ALA A CA 1
ATOM 674 C C . ALA A 1 84 ? -3.775 7.135 -0.180 1.00 92.62 84 ALA A C 1
ATOM 676 O O . ALA A 1 84 ? -4.081 6.735 0.941 1.00 92.62 84 ALA A O 1
ATOM 677 N N . ALA A 1 85 ? -4.673 7.288 -1.161 1.00 92.94 85 ALA A N 1
ATOM 678 C CA . ALA A 1 85 ? -6.113 7.160 -0.954 1.00 92.94 85 ALA A CA 1
ATOM 679 C C . ALA A 1 85 ? -6.528 5.787 -0.407 1.00 92.94 85 ALA A C 1
ATOM 681 O O . ALA A 1 85 ? -7.503 5.710 0.333 1.00 92.94 85 ALA A O 1
ATOM 682 N N . ILE A 1 86 ? -5.789 4.713 -0.718 1.00 94.38 86 ILE A N 1
ATOM 683 C CA . ILE A 1 86 ? -6.041 3.365 -0.182 1.00 94.38 86 ILE A CA 1
ATOM 684 C C . ILE A 1 86 ? -6.129 3.371 1.348 1.00 94.38 86 ILE A C 1
ATOM 686 O O . ILE A 1 86 ? -6.948 2.643 1.898 1.00 94.38 86 ILE A O 1
ATOM 690 N N . LEU A 1 87 ? -5.358 4.201 2.050 1.00 93.44 87 LEU A N 1
ATOM 691 C CA . LEU A 1 87 ? -5.418 4.265 3.514 1.00 93.44 87 LEU A CA 1
ATOM 692 C C 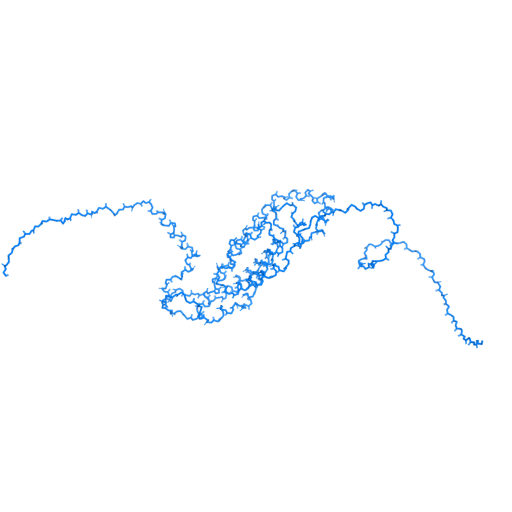. LEU A 1 87 ? -6.752 4.829 4.026 1.00 93.44 87 LEU A C 1
ATOM 694 O O . LEU A 1 87 ? -7.214 4.427 5.092 1.00 93.44 87 LEU A O 1
ATOM 698 N N . ASP A 1 88 ? -7.419 5.657 3.224 1.00 89.50 88 ASP A N 1
ATOM 699 C CA . ASP A 1 88 ? -8.594 6.431 3.630 1.00 89.50 88 ASP A CA 1
ATOM 700 C C . ASP A 1 88 ? -9.901 5.983 2.973 1.00 89.50 88 ASP A C 1
ATOM 702 O O . ASP A 1 88 ? -10.948 6.533 3.304 1.00 89.50 88 ASP A O 1
ATOM 706 N N . LEU A 1 89 ? -9.879 5.017 2.041 1.00 88.88 89 LEU A N 1
ATOM 707 C CA . LEU A 1 89 ? -11.093 4.610 1.320 1.00 88.88 89 LEU A CA 1
ATOM 708 C C . LEU A 1 89 ? -12.194 4.167 2.303 1.00 88.88 89 LEU A C 1
ATOM 710 O O . LEU A 1 89 ? -12.062 3.104 2.929 1.00 88.88 89 LEU A O 1
ATOM 714 N N . PRO A 1 90 ? -13.298 4.932 2.410 1.00 80.44 90 PRO A N 1
ATOM 715 C CA . PRO A 1 90 ? -14.388 4.577 3.295 1.00 80.44 90 PRO A CA 1
ATOM 716 C C . PRO A 1 90 ? -15.135 3.385 2.701 1.00 80.44 90 PRO A C 1
ATOM 718 O O . PRO A 1 90 ? -15.225 3.232 1.481 1.00 80.44 90 PRO A O 1
ATOM 721 N N . TYR A 1 91 ? -15.671 2.528 3.568 1.00 80.12 91 TYR A N 1
ATOM 722 C CA . TYR A 1 91 ? -16.461 1.352 3.180 1.00 80.12 91 TYR A CA 1
ATOM 723 C C . TYR A 1 91 ? -15.721 0.298 2.337 1.00 80.12 91 TYR A C 1
ATOM 725 O O . TYR A 1 91 ? -16.343 -0.668 1.903 1.00 80.12 91 TYR A O 1
ATOM 733 N N . ALA A 1 92 ? -14.413 0.454 2.110 1.00 88.06 92 ALA A N 1
ATOM 734 C CA . ALA A 1 92 ? -13.596 -0.545 1.438 1.00 88.06 92 ALA A CA 1
ATOM 735 C C . ALA A 1 92 ? -13.036 -1.562 2.452 1.00 88.06 92 ALA A C 1
ATOM 737 O O . ALA A 1 92 ? -12.422 -1.139 3.449 1.00 88.06 92 ALA A O 1
ATOM 738 N N . PRO A 1 93 ? -13.129 -2.878 2.167 1.00 90.62 93 PRO A N 1
ATOM 739 C CA . PRO A 1 93 ? -12.599 -3.901 3.056 1.00 90.62 93 PRO A CA 1
ATOM 740 C C . PRO A 1 93 ? -11.125 -3.676 3.352 1.00 90.62 93 PRO A C 1
ATOM 742 O O . PRO A 1 93 ? -10.314 -3.508 2.436 1.00 90.62 93 PRO A O 1
ATOM 745 N N . VAL A 1 94 ? -10.762 -3.710 4.635 1.00 91.81 94 VAL A N 1
ATOM 746 C CA . VAL A 1 94 ? -9.371 -3.542 5.082 1.00 91.81 94 VAL A CA 1
ATOM 747 C C . VAL A 1 94 ? -8.473 -4.580 4.409 1.00 91.81 94 VAL A C 1
ATOM 749 O O . VAL A 1 94 ? -7.420 -4.235 3.882 1.00 91.81 94 VAL A O 1
ATOM 752 N N . VAL A 1 95 ? -8.943 -5.827 4.310 1.00 93.62 95 VAL A N 1
ATOM 753 C CA . VAL A 1 95 ? -8.231 -6.920 3.632 1.00 93.62 95 VAL A CA 1
ATOM 754 C C . VAL A 1 95 ? -8.015 -6.640 2.147 1.00 93.62 95 VAL A C 1
ATOM 756 O O . VAL A 1 95 ? -6.940 -6.927 1.626 1.00 93.62 95 VAL A O 1
ATOM 759 N N . ALA A 1 96 ? -8.992 -6.056 1.447 1.00 94.44 96 ALA A N 1
ATOM 760 C CA . ALA A 1 96 ? -8.845 -5.737 0.026 1.00 94.44 96 ALA A CA 1
ATOM 761 C C . ALA A 1 96 ? -7.786 -4.646 -0.192 1.00 94.44 96 ALA A C 1
ATOM 763 O O . ALA A 1 96 ? -6.933 -4.763 -1.071 1.00 94.44 96 ALA A O 1
ATOM 764 N N . ARG A 1 97 ? -7.802 -3.616 0.660 1.00 95.06 97 ARG A N 1
ATOM 765 C CA . ARG A 1 97 ? -6.806 -2.540 0.664 1.00 95.06 97 ARG A CA 1
ATOM 766 C C . ARG A 1 97 ? -5.403 -3.047 0.996 1.00 95.06 97 ARG A C 1
ATOM 768 O O . ARG A 1 97 ? -4.453 -2.730 0.282 1.00 95.06 97 ARG A O 1
ATOM 775 N N . ALA A 1 98 ? -5.286 -3.872 2.035 1.00 96.38 98 ALA A N 1
ATOM 776 C CA . ALA A 1 98 ? -4.033 -4.504 2.433 1.00 96.38 98 ALA A CA 1
ATOM 777 C C . ALA A 1 98 ? -3.476 -5.399 1.317 1.00 96.38 98 ALA A C 1
ATOM 779 O O . ALA A 1 98 ? -2.291 -5.323 1.010 1.00 96.38 98 ALA A O 1
ATOM 780 N N . SER A 1 99 ? -4.333 -6.184 0.655 1.00 96.88 99 SER A N 1
ATOM 781 C CA . SER A 1 99 ? -3.934 -7.052 -0.461 1.00 96.88 99 SER A CA 1
ATOM 782 C C . SER A 1 99 ? -3.328 -6.256 -1.619 1.00 96.88 99 SER A C 1
ATOM 784 O O . SER A 1 99 ? -2.308 -6.662 -2.164 1.00 96.88 99 SER A O 1
ATOM 786 N N . LEU A 1 100 ? -3.895 -5.090 -1.952 1.00 96.56 100 LEU A N 1
ATOM 787 C CA . LEU A 1 100 ? -3.352 -4.213 -2.994 1.00 96.56 100 LEU A CA 1
ATOM 788 C C . LEU A 1 100 ? -1.957 -3.691 -2.613 1.00 96.56 100 LEU A C 1
ATOM 790 O O . LEU A 1 100 ? -1.029 -3.761 -3.418 1.00 96.56 100 LEU A O 1
ATOM 794 N N . LEU A 1 101 ? -1.787 -3.210 -1.376 1.00 97.88 101 LEU A N 1
ATOM 795 C CA . LEU A 1 101 ? -0.489 -2.740 -0.875 1.00 97.88 101 LEU A CA 1
ATOM 796 C C . LEU A 1 101 ? 0.562 -3.858 -0.869 1.00 97.88 101 LEU A C 1
ATOM 798 O O . LEU A 1 101 ? 1.702 -3.620 -1.269 1.00 97.88 101 LEU A O 1
ATOM 802 N N . LEU A 1 102 ? 0.176 -5.069 -0.460 1.00 98.00 102 LEU A N 1
ATOM 803 C CA . LEU A 1 102 ? 1.046 -6.244 -0.471 1.00 98.00 102 LEU A CA 1
ATOM 804 C C . LEU A 1 102 ? 1.417 -6.673 -1.890 1.00 98.00 102 LEU A C 1
ATOM 806 O O . LEU A 1 102 ? 2.571 -7.017 -2.121 1.00 98.00 102 LEU A O 1
ATOM 810 N N . GLU A 1 103 ? 0.493 -6.604 -2.847 1.00 97.38 103 GLU A N 1
ATOM 811 C CA . GLU A 1 103 ? 0.787 -6.913 -4.248 1.00 97.38 103 GLU A CA 1
ATOM 812 C C . GLU A 1 103 ? 1.772 -5.891 -4.841 1.00 97.38 103 GLU A C 1
ATOM 814 O O . GLU A 1 103 ? 2.739 -6.264 -5.505 1.00 97.38 103 GLU A O 1
ATOM 819 N N . CYS A 1 104 ? 1.610 -4.601 -4.522 1.00 97.25 104 CYS A N 1
ATOM 820 C CA . CYS A 1 104 ? 2.597 -3.576 -4.866 1.00 97.25 104 CYS A CA 1
ATOM 821 C C . CYS A 1 104 ? 3.957 -3.840 -4.202 1.00 97.25 104 CYS A C 1
ATOM 823 O O . CYS A 1 104 ? 4.993 -3.696 -4.854 1.00 97.25 104 CYS A O 1
ATOM 825 N N . ALA A 1 105 ? 3.976 -4.233 -2.924 1.00 98.06 105 ALA A N 1
ATOM 826 C CA . ALA A 1 105 ? 5.212 -4.535 -2.203 1.00 98.06 105 ALA A CA 1
ATOM 827 C C . ALA A 1 105 ? 5.926 -5.738 -2.826 1.00 98.06 105 ALA A C 1
ATOM 829 O O . ALA A 1 105 ? 7.120 -5.669 -3.111 1.00 98.06 105 ALA A O 1
ATOM 830 N N . HIS A 1 106 ? 5.178 -6.800 -3.127 1.00 97.12 106 HIS A N 1
ATOM 831 C CA . HIS A 1 106 ? 5.671 -7.973 -3.833 1.00 97.12 106 HIS A CA 1
ATOM 832 C C . HIS A 1 106 ? 6.233 -7.599 -5.211 1.00 97.12 106 HIS A C 1
ATOM 834 O O . HIS A 1 106 ? 7.337 -8.008 -5.559 1.00 97.12 106 HIS A O 1
ATOM 840 N N . PHE A 1 107 ? 5.543 -6.760 -5.981 1.00 95.88 107 PHE A N 1
ATOM 841 C CA . PHE A 1 107 ? 6.033 -6.309 -7.282 1.00 95.88 107 PHE A CA 1
ATOM 842 C C . PHE A 1 107 ? 7.378 -5.570 -7.191 1.00 95.88 107 PHE A C 1
ATOM 844 O O . PHE A 1 107 ? 8.318 -5.867 -7.938 1.00 95.88 107 PHE A O 1
ATOM 851 N N . VAL A 1 108 ? 7.506 -4.639 -6.241 1.00 96.75 108 VAL A N 1
ATOM 852 C CA . VAL A 1 108 ? 8.766 -3.921 -5.988 1.00 96.75 108 VAL A CA 1
ATOM 853 C C . VAL A 1 108 ? 9.857 -4.890 -5.523 1.00 96.75 108 VAL A C 1
ATOM 855 O O . VAL A 1 108 ? 10.983 -4.827 -6.018 1.00 96.75 108 VAL A O 1
ATOM 858 N N . HIS A 1 109 ? 9.517 -5.841 -4.654 1.00 97.12 109 HIS A N 1
ATOM 859 C CA . HIS A 1 109 ? 10.415 -6.888 -4.176 1.00 97.12 109 HIS A CA 1
ATOM 860 C C . HIS A 1 109 ? 10.972 -7.761 -5.314 1.00 97.12 109 HIS A C 1
ATOM 862 O O . HIS A 1 109 ? 12.167 -8.070 -5.371 1.00 97.12 109 HIS A O 1
ATOM 868 N N . MET A 1 110 ? 10.128 -8.136 -6.273 1.00 95.19 110 MET A N 1
ATOM 869 C CA . MET A 1 110 ? 10.557 -8.881 -7.458 1.00 95.19 110 MET A CA 1
ATOM 870 C C . MET A 1 110 ? 11.509 -8.038 -8.315 1.00 95.19 110 MET A C 1
ATOM 872 O O . MET A 1 110 ? 12.555 -8.527 -8.753 1.00 95.19 110 MET A O 1
ATOM 876 N N . CYS A 1 111 ? 11.228 -6.741 -8.472 1.00 93.62 111 CYS A N 1
ATOM 877 C CA . CYS A 1 111 ? 12.136 -5.810 -9.143 1.00 93.62 111 CYS A CA 1
ATOM 878 C C . CYS A 1 111 ? 13.482 -5.669 -8.404 1.00 93.62 111 CYS A C 1
ATOM 880 O O . CYS A 1 111 ? 14.524 -5.632 -9.066 1.00 93.62 111 CYS A O 1
ATOM 882 N N . ASN A 1 112 ? 13.486 -5.675 -7.063 1.00 94.44 112 ASN A N 1
ATOM 883 C CA . ASN A 1 112 ? 14.703 -5.685 -6.235 1.00 94.44 112 ASN A CA 1
ATOM 884 C C . ASN A 1 112 ? 15.602 -6.879 -6.559 1.00 94.44 112 ASN A C 1
ATOM 886 O O . ASN A 1 112 ? 16.814 -6.734 -6.717 1.00 94.44 112 ASN A O 1
ATOM 890 N N . LYS A 1 113 ? 14.990 -8.048 -6.763 1.00 93.81 113 LYS A N 1
ATOM 891 C CA . LYS A 1 113 ? 15.667 -9.295 -7.150 1.00 93.81 113 LYS A CA 1
ATOM 892 C C . LYS A 1 113 ? 16.048 -9.370 -8.633 1.00 93.81 113 LYS A C 1
ATOM 894 O O . LYS A 1 113 ? 16.507 -10.412 -9.099 1.00 93.81 113 LYS A O 1
ATOM 899 N N . GLY A 1 114 ? 15.837 -8.302 -9.404 1.00 89.75 114 GLY A N 1
ATOM 900 C CA . GLY A 1 114 ? 16.066 -8.283 -10.850 1.00 89.75 114 GLY A CA 1
ATOM 901 C C . GLY A 1 114 ? 15.031 -9.080 -11.653 1.00 89.75 114 GLY A C 1
ATOM 902 O O . GLY A 1 114 ? 15.187 -9.259 -12.865 1.00 89.75 114 GLY A O 1
ATOM 903 N N . GLN A 1 115 ? 13.954 -9.538 -11.016 1.00 90.56 115 GLN A N 1
ATOM 904 C CA . GLN A 1 115 ? 12.853 -10.256 -11.648 1.00 90.56 115 GLN A CA 1
ATOM 905 C C . GLN A 1 115 ? 11.833 -9.261 -12.208 1.00 90.56 115 GLN A C 1
ATOM 907 O O . GLN A 1 115 ? 10.681 -9.212 -11.804 1.00 90.56 115 GLN A O 1
ATOM 912 N N . TRP A 1 116 ? 12.282 -8.463 -13.174 1.00 89.94 116 TRP A N 1
ATOM 913 C CA . TRP A 1 116 ? 11.441 -7.502 -13.883 1.00 89.94 116 TRP A CA 1
ATOM 914 C C . TRP A 1 116 ? 10.358 -8.196 -14.722 1.00 89.94 116 TRP A C 1
ATOM 916 O O . TRP A 1 116 ? 10.597 -9.322 -15.182 1.00 89.94 116 TRP A O 1
ATOM 926 N N . PRO A 1 117 ? 9.239 -7.520 -15.033 1.00 86.44 117 PRO A N 1
ATOM 927 C CA . PRO A 1 117 ? 8.258 -8.011 -15.994 1.00 86.44 117 PRO A CA 1
ATOM 928 C C . PRO A 1 117 ? 8.889 -8.416 -17.324 1.00 86.44 117 PRO A C 1
ATOM 930 O O . PRO A 1 117 ? 9.875 -7.827 -17.783 1.00 86.44 117 PRO A O 1
ATOM 933 N N . THR A 1 118 ? 8.340 -9.437 -17.980 1.00 78.94 118 THR A N 1
ATOM 934 C CA . THR A 1 118 ? 8.917 -9.996 -19.218 1.00 78.94 118 THR A CA 1
ATOM 935 C C . THR A 1 118 ? 9.049 -8.962 -20.333 1.00 78.94 118 THR A C 1
ATOM 937 O O . THR A 1 118 ? 10.078 -8.939 -21.004 1.00 78.94 118 THR A O 1
ATOM 940 N N . TRP A 1 119 ? 8.099 -8.040 -20.484 1.00 73.06 119 TRP A N 1
ATOM 941 C CA . TRP A 1 119 ? 8.185 -6.950 -21.465 1.00 73.06 119 TRP A CA 1
ATOM 942 C C . TRP A 1 119 ? 9.227 -5.873 -21.104 1.00 73.06 119 TRP A C 1
ATOM 944 O O . TRP A 1 119 ? 9.693 -5.161 -21.989 1.00 73.06 119 TRP A O 1
ATOM 954 N N . MET A 1 120 ? 9.638 -5.774 -19.833 1.00 75.06 120 MET A N 1
ATOM 955 C CA . MET A 1 120 ? 10.779 -4.951 -19.409 1.00 75.06 120 MET A CA 1
ATOM 956 C C . MET A 1 120 ? 12.122 -5.675 -19.583 1.00 75.06 120 MET A C 1
ATOM 958 O O . MET A 1 120 ? 13.167 -5.043 -19.477 1.00 75.06 120 MET A O 1
ATOM 962 N N . LYS A 1 121 ? 12.126 -6.989 -19.842 1.00 70.44 121 LYS A N 1
ATOM 963 C CA . LYS A 1 121 ? 13.342 -7.787 -20.098 1.00 70.44 121 LYS A CA 1
ATOM 964 C C . LYS A 1 121 ? 13.539 -8.093 -21.579 1.00 70.44 121 LYS A C 1
ATOM 966 O O . LYS A 1 121 ? 14.670 -8.216 -22.043 1.00 70.44 121 LYS A O 1
ATOM 971 N N . MET A 1 122 ? 12.446 -8.239 -22.321 1.00 61.41 122 MET A N 1
ATOM 972 C CA . MET A 1 122 ? 12.457 -8.627 -23.723 1.00 61.41 122 MET A CA 1
ATOM 973 C C . MET A 1 122 ? 12.263 -7.422 -24.633 1.00 61.41 122 MET A C 1
ATOM 975 O O . MET A 1 122 ? 11.406 -6.572 -24.413 1.00 61.41 122 MET A O 1
ATOM 979 N N . ASN A 1 123 ? 13.026 -7.393 -25.722 1.00 55.38 123 ASN A N 1
ATOM 980 C CA . ASN A 1 123 ? 12.886 -6.402 -26.785 1.00 55.38 123 ASN A CA 1
ATOM 981 C C . ASN A 1 123 ? 11.684 -6.714 -27.677 1.00 55.38 123 ASN A C 1
ATOM 983 O O . ASN A 1 123 ? 11.835 -6.976 -28.868 1.00 55.38 123 ASN A O 1
ATOM 987 N N . LEU A 1 124 ? 10.488 -6.709 -27.097 1.00 52.88 124 LEU A N 1
ATOM 988 C CA . LEU A 1 124 ? 9.260 -6.843 -27.860 1.00 52.88 124 LEU A CA 1
ATOM 989 C C . LEU A 1 124 ? 8.899 -5.470 -28.448 1.00 52.88 124 LEU A C 1
ATOM 991 O O . LEU A 1 124 ? 8.898 -4.467 -27.726 1.00 52.88 124 LEU A O 1
ATOM 995 N N . PRO A 1 125 ? 8.608 -5.370 -29.756 1.00 50.78 125 PRO A N 1
ATOM 996 C CA . PRO A 1 125 ? 8.016 -4.168 -30.317 1.00 50.78 125 PRO A CA 1
ATOM 997 C C . PRO A 1 125 ? 6.593 -4.028 -29.761 1.00 50.78 125 PRO A C 1
ATOM 999 O O . PRO A 1 125 ? 5.643 -4.571 -30.312 1.00 50.78 125 PRO A O 1
ATOM 1002 N N . MET A 1 126 ? 6.452 -3.318 -28.640 1.00 53.84 126 MET A N 1
ATOM 1003 C CA . MET A 1 126 ? 5.150 -2.923 -28.104 1.00 53.84 126 MET A CA 1
ATOM 1004 C C . MET A 1 126 ? 4.359 -2.153 -29.170 1.00 53.84 126 MET A C 1
ATOM 1006 O O . MET A 1 126 ? 4.926 -1.346 -29.914 1.00 53.84 126 MET A O 1
ATOM 1010 N N . PHE A 1 127 ? 3.057 -2.443 -29.229 1.00 47.34 127 PHE A N 1
ATOM 1011 C CA . PHE A 1 127 ? 2.048 -1.875 -30.125 1.00 47.34 127 PHE A CA 1
ATOM 1012 C C . PHE A 1 127 ? 2.323 -0.389 -30.420 1.00 47.34 127 PHE A C 1
ATOM 1014 O O . PHE A 1 127 ? 2.281 0.461 -29.529 1.00 47.34 127 PHE A O 1
ATOM 1021 N N . ARG A 1 128 ? 2.667 -0.076 -31.675 1.00 54.75 128 ARG A N 1
ATOM 1022 C CA . ARG A 1 128 ? 2.943 1.300 -32.103 1.00 54.75 128 ARG A CA 1
ATOM 1023 C C . ARG A 1 128 ? 1.623 2.062 -32.278 1.00 54.75 128 ARG A C 1
ATOM 1025 O O . ARG A 1 128 ? 0.775 1.587 -33.031 1.00 54.75 128 ARG A O 1
ATOM 1032 N N . PRO A 1 129 ? 1.473 3.285 -31.738 1.00 47.28 129 PRO A N 1
ATOM 1033 C CA . PRO A 1 129 ? 0.609 4.277 -32.368 1.00 47.28 129 PRO A CA 1
ATOM 1034 C C . PRO A 1 129 ? 1.124 4.489 -33.797 1.00 47.28 129 PRO A C 1
ATOM 1036 O O . PRO A 1 129 ? 2.336 4.530 -34.009 1.00 47.28 129 PRO A O 1
ATOM 1039 N N . SER A 1 130 ? 0.223 4.585 -34.769 1.00 43.06 130 SER A N 1
ATOM 1040 C CA . SER A 1 130 ? 0.436 4.578 -36.226 1.00 43.06 130 SER A CA 1
ATOM 1041 C C . SER A 1 130 ? 1.237 5.767 -36.795 1.00 43.06 130 SER A C 1
ATOM 1043 O O . SER A 1 130 ? 0.850 6.363 -37.798 1.00 43.06 130 SER A O 1
ATOM 1045 N N . VAL A 1 131 ? 2.353 6.145 -36.170 1.00 50.94 131 VAL A N 1
ATOM 1046 C CA . VAL A 1 131 ? 3.186 7.286 -36.560 1.00 50.94 131 VAL A CA 1
ATOM 1047 C C . VAL A 1 131 ? 4.644 6.832 -36.708 1.00 50.94 131 VAL A C 1
ATOM 1049 O O . VAL A 1 131 ? 5.193 6.196 -35.800 1.00 50.94 131 VAL A O 1
ATOM 1052 N N . PRO A 1 132 ? 5.311 7.133 -37.837 1.00 38.47 132 PRO A N 1
ATOM 1053 C CA . PRO A 1 132 ? 6.695 6.743 -38.052 1.00 38.47 132 PRO A CA 1
ATOM 1054 C C . PRO A 1 132 ? 7.618 7.610 -37.186 1.00 38.47 132 PRO A C 1
ATOM 1056 O O . PRO A 1 132 ? 7.872 8.772 -37.490 1.00 38.47 132 PRO A O 1
ATOM 1059 N N . ILE A 1 133 ? 8.130 7.044 -36.090 1.00 52.28 133 ILE A N 1
ATOM 1060 C CA . ILE A 1 133 ? 9.213 7.639 -35.295 1.00 52.28 133 ILE A CA 1
ATOM 1061 C C . ILE A 1 133 ? 10.530 6.961 -35.690 1.00 52.28 133 ILE A C 1
ATOM 1063 O O . ILE A 1 133 ? 10.641 5.731 -35.695 1.00 52.28 133 ILE A O 1
ATOM 1067 N N . ASN A 1 134 ? 11.514 7.784 -36.050 1.00 47.09 134 ASN A N 1
ATOM 1068 C CA . ASN A 1 134 ? 12.864 7.401 -36.454 1.00 47.09 134 ASN A CA 1
ATOM 1069 C C . ASN A 1 134 ? 13.637 6.826 -35.252 1.00 47.09 134 ASN A C 1
ATOM 1071 O O . ASN A 1 134 ? 14.296 7.548 -34.517 1.00 47.09 134 ASN A O 1
ATOM 1075 N N . ASN A 1 135 ? 13.514 5.522 -35.003 1.00 48.00 135 ASN A N 1
ATOM 1076 C CA . ASN A 1 135 ? 14.034 4.899 -33.790 1.00 48.00 135 ASN A CA 1
ATOM 1077 C C . ASN A 1 135 ? 15.548 4.627 -33.882 1.00 48.00 135 ASN A C 1
ATOM 1079 O O . ASN A 1 135 ? 15.960 3.535 -34.274 1.00 48.00 135 ASN A O 1
ATOM 1083 N N . ARG A 1 136 ? 16.378 5.591 -33.463 1.00 53.66 136 ARG A N 1
ATOM 1084 C CA . ARG A 1 136 ? 17.837 5.405 -33.300 1.00 53.66 136 ARG A CA 1
ATOM 1085 C C . ARG A 1 136 ? 18.249 4.859 -31.923 1.00 53.66 136 ARG A C 1
ATOM 1087 O O . ARG A 1 136 ? 19.436 4.669 -31.678 1.00 53.66 136 ARG A O 1
ATOM 1094 N N . SER A 1 137 ? 17.301 4.589 -31.020 1.00 57.03 137 SER A N 1
ATOM 1095 C CA . SER A 1 137 ? 17.601 4.033 -29.694 1.00 57.03 137 SER A CA 1
ATOM 1096 C C . SER A 1 137 ? 17.790 2.513 -29.742 1.00 57.03 137 SER A C 1
ATOM 1098 O O . SER A 1 137 ? 16.935 1.766 -30.247 1.00 57.03 137 SER A O 1
ATOM 1100 N N . THR A 1 138 ? 18.912 2.044 -29.186 1.00 61.19 138 THR A N 1
ATOM 1101 C CA . THR A 1 138 ? 19.169 0.610 -29.056 1.00 61.19 138 THR A CA 1
ATOM 1102 C C . THR A 1 138 ? 18.136 -0.024 -28.115 1.00 61.19 138 THR A C 1
ATOM 1104 O O . THR A 1 138 ? 17.705 0.605 -27.144 1.00 61.19 138 THR A O 1
ATOM 1107 N N . PRO A 1 139 ? 17.712 -1.266 -28.389 1.00 65.12 139 PRO A N 1
ATOM 1108 C CA . PRO A 1 139 ? 16.715 -1.973 -27.588 1.00 65.12 139 PRO A CA 1
ATOM 1109 C C . PRO A 1 139 ? 17.036 -1.993 -26.076 1.00 65.12 139 PRO A C 1
ATOM 1111 O O . PRO A 1 139 ? 16.191 -1.685 -25.239 1.00 65.12 139 PRO A O 1
ATOM 1114 N N . VAL A 1 140 ? 18.308 -2.228 -25.741 1.00 68.44 140 VAL A N 1
ATOM 1115 C CA . VAL A 1 140 ? 18.839 -2.250 -24.365 1.00 68.44 140 VAL A CA 1
ATOM 1116 C C . VAL A 1 140 ? 18.685 -0.894 -23.664 1.00 68.44 140 VAL A C 1
ATOM 1118 O O . VAL A 1 140 ? 18.324 -0.826 -22.492 1.00 68.44 140 VAL A O 1
ATOM 1121 N N . SER A 1 141 ? 18.886 0.209 -24.390 1.00 72.06 141 SER A N 1
ATOM 1122 C CA . SER A 1 141 ? 18.715 1.556 -23.843 1.00 72.06 141 SER A CA 1
ATOM 1123 C C . SER A 1 141 ? 17.261 1.834 -23.445 1.00 72.06 141 SER A C 1
ATOM 1125 O O . SER A 1 141 ? 17.016 2.438 -22.401 1.00 72.06 141 SER A O 1
ATOM 1127 N N . ARG A 1 142 ? 16.291 1.327 -24.220 1.00 74.88 142 ARG A N 1
ATOM 1128 C CA . ARG A 1 142 ? 14.856 1.451 -23.911 1.00 74.88 142 ARG A CA 1
ATOM 1129 C C . ARG A 1 142 ? 14.465 0.686 -22.647 1.00 74.88 142 ARG A C 1
ATOM 1131 O O . ARG A 1 142 ? 13.732 1.233 -21.828 1.00 74.88 142 ARG A O 1
ATOM 1138 N N . ILE A 1 143 ? 14.999 -0.520 -22.451 1.00 82.62 143 ILE A N 1
ATOM 1139 C CA . ILE A 1 143 ? 14.786 -1.316 -21.230 1.00 82.62 143 ILE A CA 1
ATOM 1140 C C . ILE A 1 143 ? 15.252 -0.551 -19.982 1.00 82.62 143 ILE A C 1
ATOM 1142 O O . ILE A 1 143 ? 14.493 -0.402 -19.026 1.00 82.62 143 ILE A O 1
ATOM 1146 N N . HIS A 1 144 ? 16.461 0.017 -20.003 1.00 84.75 144 HIS A N 1
ATOM 1147 C CA . HIS A 1 144 ? 16.980 0.772 -18.856 1.00 84.75 144 HIS A CA 1
ATOM 1148 C C . HIS A 1 144 ? 16.182 2.043 -18.556 1.00 84.75 144 HIS A C 1
ATOM 1150 O O . HIS A 1 144 ? 16.031 2.414 -17.391 1.00 84.75 144 HIS A O 1
ATOM 1156 N N . VAL A 1 145 ? 15.662 2.713 -19.591 1.00 85.25 145 VAL A N 1
ATOM 1157 C CA . VAL A 1 145 ? 14.759 3.859 -19.414 1.00 85.25 145 VAL A CA 1
ATOM 1158 C C . VAL A 1 145 ? 13.477 3.419 -18.710 1.00 85.25 145 VAL A C 1
ATOM 1160 O O . VAL A 1 145 ? 13.086 4.061 -17.740 1.00 85.25 145 VAL A O 1
ATOM 1163 N N . LEU A 1 146 ? 12.865 2.309 -19.129 1.00 87.25 146 LEU A N 1
ATOM 1164 C CA . LEU A 1 146 ? 11.645 1.782 -18.508 1.00 87.25 146 LEU A CA 1
ATOM 1165 C C . LEU A 1 146 ? 11.856 1.407 -17.036 1.00 87.25 146 LEU A C 1
ATOM 1167 O O . LEU A 1 146 ? 11.084 1.846 -16.187 1.00 87.25 146 LEU A O 1
ATOM 1171 N N . GLN A 1 147 ? 12.935 0.687 -16.719 1.00 90.38 147 GLN A N 1
ATOM 1172 C CA . GLN A 1 147 ? 13.290 0.318 -15.340 1.00 90.38 147 GLN A CA 1
ATOM 1173 C C . GLN A 1 147 ? 13.502 1.552 -14.451 1.00 90.38 147 GLN A C 1
ATOM 1175 O O . GLN A 1 147 ? 13.048 1.610 -13.309 1.00 90.38 147 GLN A O 1
ATOM 1180 N N . ARG A 1 148 ? 14.158 2.587 -14.987 1.00 90.62 148 ARG A N 1
ATOM 1181 C CA . ARG A 1 148 ? 14.321 3.876 -14.300 1.00 90.62 148 ARG A CA 1
ATOM 1182 C C . ARG A 1 148 ? 13.002 4.601 -14.086 1.00 90.62 148 ARG A C 1
ATOM 1184 O O . ARG A 1 148 ? 12.820 5.200 -13.030 1.00 90.62 148 ARG A O 1
ATOM 1191 N N . THR A 1 149 ? 12.112 4.588 -15.071 1.00 90.25 149 THR A N 1
ATOM 1192 C CA . THR A 1 149 ? 10.778 5.182 -14.942 1.00 90.25 149 THR A CA 1
ATOM 1193 C C . THR A 1 149 ? 9.964 4.453 -13.877 1.00 90.25 149 THR A C 1
ATOM 1195 O O . THR A 1 149 ? 9.361 5.120 -13.044 1.00 90.25 149 THR A O 1
ATOM 1198 N N . ALA A 1 150 ? 10.024 3.118 -13.822 1.00 92.38 150 ALA A N 1
ATOM 1199 C CA . ALA A 1 150 ? 9.423 2.341 -12.737 1.00 92.38 150 ALA A CA 1
ATOM 1200 C C . ALA A 1 150 ? 9.992 2.735 -11.368 1.00 92.38 150 ALA A C 1
ATOM 1202 O O . ALA A 1 150 ? 9.234 3.018 -10.451 1.00 92.38 150 ALA A O 1
ATOM 1203 N N . GLY A 1 151 ? 11.314 2.891 -11.255 1.00 94.06 151 GLY A N 1
ATOM 1204 C CA . GLY A 1 151 ? 11.934 3.364 -10.016 1.00 94.06 151 GLY A CA 1
ATOM 1205 C C . GLY A 1 151 ? 11.458 4.747 -9.558 1.00 94.06 151 GLY A C 1
ATOM 1206 O O . GLY A 1 151 ? 11.285 4.978 -8.364 1.00 94.06 151 GLY A O 1
ATOM 1207 N N . LYS A 1 152 ? 11.201 5.667 -10.497 1.00 93.88 152 LYS A N 1
ATOM 1208 C CA . LYS A 1 152 ? 10.599 6.971 -10.175 1.00 93.88 152 LYS A CA 1
ATOM 1209 C C . LYS A 1 152 ? 9.152 6.834 -9.708 1.00 93.88 152 LYS A C 1
ATOM 1211 O O . LYS A 1 152 ? 8.771 7.530 -8.778 1.00 93.88 152 LYS A O 1
ATOM 1216 N N . LEU A 1 153 ? 8.375 5.946 -10.327 1.00 94.44 153 LEU A N 1
ATOM 1217 C CA . LEU A 1 153 ? 7.009 5.662 -9.894 1.00 94.44 153 LEU A CA 1
ATOM 1218 C C . LEU A 1 153 ? 6.989 5.097 -8.471 1.00 94.44 153 LEU A C 1
ATOM 1220 O O . LEU A 1 153 ? 6.225 5.577 -7.644 1.00 94.44 153 LEU A O 1
ATOM 1224 N N . PHE A 1 154 ? 7.864 4.135 -8.165 1.00 96.94 154 PHE A N 1
ATOM 1225 C CA . PHE A 1 154 ? 7.987 3.577 -6.818 1.00 96.94 154 PHE A CA 1
ATOM 1226 C C . PHE A 1 154 ? 8.282 4.671 -5.793 1.00 96.94 154 PHE A C 1
ATOM 1228 O O . PHE A 1 154 ? 7.638 4.726 -4.751 1.00 96.94 154 PHE A O 1
ATOM 1235 N N . TYR A 1 155 ? 9.192 5.595 -6.118 1.00 96.94 155 TYR A N 1
ATOM 1236 C CA . TYR A 1 155 ? 9.446 6.762 -5.278 1.00 96.94 155 TYR A CA 1
ATOM 1237 C C . TYR A 1 155 ? 8.186 7.613 -5.056 1.00 96.94 155 TYR A C 1
ATOM 1239 O O . TYR A 1 155 ? 7.911 7.975 -3.918 1.00 96.94 155 TYR A O 1
ATOM 1247 N N . GLN A 1 156 ? 7.393 7.883 -6.098 1.00 96.69 156 GLN A N 1
ATOM 1248 C CA . GLN A 1 156 ? 6.139 8.635 -5.957 1.00 96.69 156 GLN A CA 1
ATOM 1249 C C . GLN A 1 156 ? 5.100 7.893 -5.106 1.00 96.69 156 GLN A C 1
ATOM 1251 O O . GLN A 1 156 ? 4.402 8.523 -4.318 1.00 96.69 156 GLN A O 1
ATOM 1256 N N . TRP A 1 157 ? 5.002 6.564 -5.228 1.00 97.44 157 TRP A N 1
ATOM 1257 C CA . TRP A 1 157 ? 4.159 5.757 -4.339 1.00 97.44 157 TRP A CA 1
ATOM 1258 C C . TRP A 1 157 ? 4.592 5.912 -2.882 1.00 97.44 157 TRP A C 1
ATOM 1260 O O . TRP A 1 157 ? 3.749 6.123 -2.015 1.00 97.44 157 TRP A O 1
ATOM 1270 N N . ALA A 1 158 ? 5.900 5.837 -2.619 1.00 97.88 158 ALA A N 1
ATOM 1271 C CA . ALA A 1 158 ? 6.435 5.983 -1.272 1.00 97.88 158 ALA A CA 1
ATOM 1272 C C . ALA A 1 158 ? 6.267 7.397 -0.709 1.00 97.88 158 ALA A C 1
ATOM 1274 O O . ALA A 1 158 ? 5.972 7.530 0.472 1.00 97.88 158 ALA A O 1
ATOM 1275 N N . GLU A 1 159 ? 6.417 8.438 -1.529 1.00 97.56 159 GLU A N 1
ATOM 1276 C CA . GLU A 1 159 ? 6.139 9.820 -1.124 1.00 97.56 159 GLU A CA 1
ATOM 1277 C C . GLU A 1 159 ? 4.666 9.974 -0.725 1.00 97.56 159 GLU A C 1
ATOM 1279 O O . GLU A 1 159 ? 4.377 10.405 0.385 1.00 97.56 159 GLU A O 1
ATOM 1284 N N . ALA A 1 160 ? 3.738 9.528 -1.577 1.00 96.81 160 ALA A N 1
ATOM 1285 C CA . ALA A 1 160 ? 2.305 9.645 -1.325 1.00 96.81 160 ALA A CA 1
ATOM 1286 C C . ALA A 1 160 ? 1.862 8.886 -0.058 1.00 96.81 160 ALA A C 1
ATOM 1288 O O . ALA A 1 160 ? 1.157 9.439 0.785 1.00 96.81 160 ALA A O 1
ATOM 1289 N N . ILE A 1 161 ? 2.304 7.633 0.103 1.00 97.31 161 ILE A N 1
ATOM 1290 C CA . ILE A 1 161 ? 2.011 6.832 1.301 1.00 97.31 161 ILE A CA 1
ATOM 1291 C C . ILE A 1 161 ? 2.688 7.430 2.535 1.00 97.31 161 ILE A C 1
ATOM 1293 O O . ILE A 1 161 ? 2.061 7.530 3.585 1.00 97.31 161 ILE A O 1
ATOM 1297 N N . GLY A 1 162 ? 3.960 7.815 2.420 1.00 97.50 162 GLY A N 1
ATOM 1298 C CA . GLY A 1 162 ? 4.749 8.350 3.525 1.00 97.50 162 GLY A CA 1
ATOM 1299 C C . GLY A 1 162 ? 4.147 9.632 4.088 1.00 97.50 162 GLY A C 1
ATOM 1300 O O . GLY A 1 162 ? 3.965 9.724 5.298 1.00 97.50 162 GLY A O 1
ATOM 1301 N N . THR A 1 163 ? 3.757 10.570 3.219 1.00 97.12 163 THR A N 1
ATOM 1302 C CA . THR A 1 163 ? 3.053 11.792 3.628 1.00 97.12 163 THR A CA 1
ATOM 1303 C C . THR A 1 163 ? 1.760 11.463 4.364 1.00 97.12 163 THR A C 1
ATOM 1305 O O . THR A 1 163 ? 1.523 12.004 5.441 1.00 97.12 163 THR A O 1
ATOM 1308 N N . ARG A 1 164 ? 0.948 10.528 3.851 1.00 95.81 164 ARG A N 1
ATOM 1309 C CA . ARG A 1 164 ? -0.321 10.197 4.509 1.00 95.81 164 ARG A CA 1
ATOM 1310 C C . ARG A 1 164 ? -0.129 9.497 5.859 1.00 95.81 164 ARG A C 1
ATOM 1312 O O . ARG A 1 164 ? -0.855 9.778 6.806 1.00 95.81 164 ARG A O 1
ATOM 1319 N N . LEU A 1 165 ? 0.860 8.612 5.977 1.00 96.12 165 LEU A N 1
ATOM 1320 C CA . LEU A 1 165 ? 1.210 7.990 7.258 1.00 96.12 165 LEU A CA 1
ATOM 1321 C C . LEU A 1 165 ? 1.738 9.011 8.273 1.00 96.12 165 LEU A C 1
ATOM 1323 O O . LEU A 1 165 ? 1.468 8.872 9.463 1.00 96.12 165 LEU A O 1
ATOM 1327 N N . GLU A 1 166 ? 2.474 10.030 7.825 1.00 96.25 166 GLU A N 1
ATOM 1328 C CA . GLU A 1 166 ? 2.953 11.109 8.691 1.00 96.25 166 GLU A CA 1
ATOM 1329 C C . GLU A 1 166 ? 1.795 11.954 9.238 1.00 96.25 166 GLU A C 1
ATOM 1331 O O . GLU A 1 166 ? 1.778 12.254 10.430 1.00 96.25 166 GLU A O 1
ATOM 1336 N N . GLU A 1 167 ? 0.795 12.266 8.409 1.00 94.62 167 GLU A N 1
ATOM 1337 C CA . GLU A 1 167 ? -0.439 12.928 8.850 1.00 94.62 167 GLU A CA 1
ATOM 1338 C C . GLU A 1 167 ? -1.171 12.105 9.918 1.00 94.62 167 GLU A C 1
ATOM 1340 O O . GLU A 1 167 ? -1.459 12.624 10.996 1.00 94.62 167 GLU A O 1
ATOM 1345 N N . LEU A 1 168 ? -1.383 10.807 9.672 1.00 92.50 168 LEU A N 1
ATOM 1346 C CA . LEU A 1 168 ? -2.013 9.901 10.640 1.00 92.50 168 LEU A CA 1
ATOM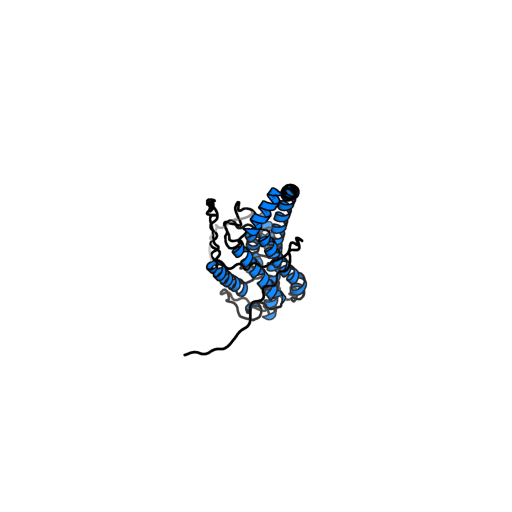 1347 C C . LEU A 1 168 ? -1.227 9.834 11.960 1.00 92.50 168 LEU A C 1
ATOM 1349 O O . LEU A 1 168 ? -1.809 9.841 13.039 1.00 92.50 168 LEU A O 1
ATOM 1353 N N . LEU A 1 169 ? 0.105 9.825 11.895 1.00 92.50 169 LEU A N 1
ATOM 1354 C CA . LEU A 1 169 ? 0.961 9.816 13.082 1.00 92.50 169 LEU A CA 1
ATOM 1355 C C . LEU A 1 169 ? 0.886 11.141 13.862 1.00 92.50 169 LEU A C 1
ATOM 1357 O O . LEU A 1 169 ? 1.002 11.150 15.089 1.00 92.50 169 LEU A O 1
ATOM 1361 N N . LEU A 1 170 ? 0.712 12.272 13.175 1.00 92.81 170 LEU A N 1
ATOM 1362 C CA . LEU A 1 170 ? 0.477 13.567 13.817 1.00 92.81 170 LEU A CA 1
ATOM 1363 C C . LEU A 1 170 ? -0.897 13.619 14.495 1.00 92.81 170 LEU A C 1
ATOM 1365 O O . LEU A 1 170 ? -0.986 14.144 15.605 1.00 92.81 170 LEU A O 1
ATOM 1369 N N . GLU A 1 171 ? -1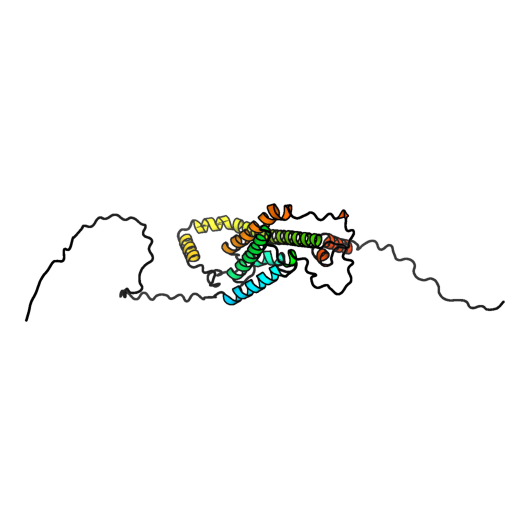.931 13.052 13.873 1.00 90.12 171 GLU A N 1
ATOM 1370 C CA . GLU A 1 171 ? -3.260 12.889 14.476 1.00 90.12 171 GLU A CA 1
ATOM 1371 C C . GLU A 1 171 ? -3.184 12.013 15.739 1.00 90.12 171 GLU A C 1
ATOM 1373 O O . GLU A 1 171 ? -3.679 12.409 16.794 1.00 90.12 171 GLU A O 1
ATOM 1378 N N . ASP A 1 172 ? -2.479 10.878 15.690 1.00 88.50 172 ASP A N 1
ATOM 1379 C CA . ASP A 1 172 ? -2.288 10.000 16.854 1.00 88.50 172 ASP A CA 1
ATOM 1380 C C . ASP A 1 172 ? -1.602 10.739 18.020 1.00 88.50 172 ASP A C 1
ATOM 1382 O O . ASP A 1 172 ? -2.004 10.610 19.178 1.00 88.50 172 ASP A O 1
ATOM 1386 N N . LYS A 1 173 ? -0.586 11.565 17.726 1.00 89.25 173 LYS A N 1
ATOM 1387 C CA . LYS A 1 173 ? 0.126 12.368 18.738 1.00 89.25 173 LYS A CA 1
ATOM 1388 C C . LYS A 1 173 ? -0.776 13.377 19.440 1.00 89.25 173 LYS A C 1
ATOM 1390 O O . LYS A 1 173 ? -0.578 13.628 20.625 1.00 89.25 173 LYS A O 1
ATOM 1395 N N . GLN A 1 174 ? -1.743 13.960 18.734 1.00 89.50 174 GLN A N 1
ATOM 1396 C CA . GLN A 1 174 ? -2.705 14.886 19.341 1.00 89.50 174 GLN A CA 1
ATOM 1397 C C . GLN A 1 174 ? -3.634 14.173 20.331 1.00 89.50 174 GLN A C 1
ATOM 1399 O O . GLN A 1 174 ? -4.091 14.788 21.290 1.00 89.50 174 GLN A O 1
ATOM 1404 N N . ASN A 1 175 ? -3.855 12.871 20.139 1.00 86.69 175 ASN A N 1
ATOM 1405 C CA . ASN A 1 175 ? -4.704 12.041 20.991 1.00 86.69 175 ASN A CA 1
ATOM 1406 C C . ASN A 1 175 ? -3.923 11.305 22.098 1.00 86.69 175 ASN A C 1
ATOM 1408 O O . ASN A 1 175 ? -4.507 10.524 22.849 1.00 86.69 175 ASN A O 1
ATOM 1412 N N . PHE A 1 176 ? -2.614 11.543 22.232 1.00 87.06 176 PHE A N 1
ATOM 1413 C CA . PHE A 1 176 ? -1.732 10.766 23.111 1.00 87.06 176 PHE A CA 1
ATOM 1414 C C . PHE A 1 176 ? -2.165 10.783 24.586 1.00 87.06 176 PHE A C 1
ATOM 1416 O O . PHE A 1 176 ? -2.239 9.729 25.218 1.00 87.06 176 PHE A O 1
ATOM 1423 N N . ASP A 1 177 ? -2.528 11.952 25.120 1.00 90.25 177 ASP A N 1
ATOM 1424 C CA . ASP A 1 177 ? -2.992 12.079 26.509 1.00 90.25 177 ASP A CA 1
ATOM 1425 C C . ASP A 1 177 ? -4.309 11.323 26.747 1.00 90.25 177 ASP A C 1
ATOM 1427 O O . ASP A 1 177 ? -4.514 10.718 27.803 1.00 90.25 177 ASP A O 1
ATOM 1431 N N . GLN A 1 178 ? -5.193 11.303 25.745 1.00 87.44 178 GLN A N 1
ATOM 1432 C CA . GLN A 1 178 ? -6.449 10.561 25.805 1.00 87.44 178 GLN A CA 1
ATOM 1433 C C . GLN A 1 178 ? -6.202 9.049 25.805 1.00 87.44 178 GLN A C 1
ATOM 1435 O O . GLN A 1 178 ? -6.827 8.332 26.587 1.00 87.44 178 GLN A O 1
ATOM 1440 N N . VAL A 1 179 ? -5.262 8.572 24.985 1.00 85.81 179 VAL A N 1
ATOM 1441 C CA . VAL A 1 179 ? -4.855 7.160 24.963 1.00 85.81 179 VAL A CA 1
ATOM 1442 C C . VAL A 1 179 ? -4.255 6.750 26.308 1.00 85.81 179 VAL A C 1
ATOM 1444 O O . VAL A 1 179 ? -4.635 5.714 26.846 1.00 85.81 179 VAL A O 1
ATOM 1447 N N . ILE A 1 180 ? -3.391 7.576 26.913 1.00 88.75 180 ILE A N 1
ATOM 1448 C CA . ILE A 1 180 ? -2.849 7.305 28.256 1.00 88.75 180 ILE A CA 1
ATOM 1449 C C . ILE A 1 180 ? -3.977 7.182 29.283 1.00 88.75 180 ILE A C 1
ATOM 1451 O O . ILE A 1 180 ? -3.988 6.236 30.074 1.00 88.75 180 ILE A O 1
ATOM 1455 N N . ALA A 1 181 ? -4.938 8.107 29.267 1.00 90.06 181 ALA A N 1
ATOM 1456 C CA . ALA A 1 181 ? -6.073 8.073 30.183 1.00 90.06 181 ALA A CA 1
ATOM 1457 C C . ALA A 1 181 ? -6.960 6.831 29.978 1.00 90.06 181 ALA A C 1
ATOM 1459 O O . ALA A 1 181 ? -7.501 6.305 30.948 1.00 90.06 181 ALA A O 1
ATOM 1460 N N . MET A 1 182 ? -7.107 6.352 28.737 1.00 86.81 182 MET A N 1
ATOM 1461 C CA . MET A 1 182 ? -7.838 5.121 28.421 1.00 86.81 182 MET A CA 1
ATOM 1462 C C . MET A 1 182 ? -7.107 3.870 28.912 1.00 86.81 182 MET A C 1
ATOM 1464 O O . MET A 1 182 ? -7.721 3.039 29.568 1.00 86.81 182 MET A O 1
ATOM 1468 N N . VAL A 1 183 ? -5.804 3.753 28.644 1.00 85.88 183 VAL A N 1
ATOM 1469 C CA . VAL A 1 183 ? -4.998 2.577 29.022 1.00 85.88 183 VAL A CA 1
ATOM 1470 C C . VAL A 1 183 ? -4.755 2.502 30.534 1.00 85.88 183 VAL A C 1
ATOM 1472 O O . VAL A 1 183 ? -4.556 1.418 31.071 1.00 85.88 183 VAL A O 1
ATOM 1475 N N . SER A 1 184 ? -4.793 3.636 31.238 1.00 90.69 184 SER A N 1
ATOM 1476 C CA . SER A 1 184 ? -4.644 3.675 32.701 1.00 90.69 184 SER A CA 1
ATOM 1477 C C . SER A 1 184 ? -5.896 3.212 33.460 1.00 90.69 184 SER A C 1
ATOM 1479 O O . SER A 1 184 ? -5.821 2.960 34.661 1.00 90.69 184 SER A O 1
ATOM 1481 N N . ASP A 1 185 ? -7.049 3.136 32.794 1.00 93.69 185 ASP A N 1
ATOM 1482 C CA . ASP A 1 185 ? -8.310 2.673 33.373 1.00 93.69 185 ASP A CA 1
ATOM 1483 C C . ASP A 1 185 ? -8.458 1.164 33.138 1.00 93.69 185 ASP A C 1
ATOM 1485 O O . ASP A 1 185 ? -8.652 0.721 32.007 1.00 93.69 185 ASP A O 1
ATOM 1489 N N . GLU A 1 186 ? -8.384 0.365 34.207 1.00 93.06 186 GLU A N 1
ATOM 1490 C CA . GLU A 1 186 ? -8.437 -1.100 34.112 1.00 93.06 186 GLU A CA 1
ATOM 1491 C C . GLU A 1 186 ? -9.698 -1.625 33.414 1.00 93.06 186 GLU A C 1
ATOM 1493 O O . GLU A 1 186 ? -9.644 -2.667 32.763 1.00 93.06 186 GLU A O 1
ATOM 1498 N N . ASN A 1 187 ? -10.842 -0.946 33.553 1.00 93.12 187 ASN A N 1
ATOM 1499 C CA . ASN A 1 187 ? -12.076 -1.396 32.906 1.00 93.12 187 ASN A CA 1
ATOM 1500 C C . ASN A 1 187 ? -11.984 -1.193 31.395 1.00 93.12 187 ASN A C 1
ATOM 1502 O O . ASN A 1 187 ? -12.196 -2.136 30.640 1.00 93.12 187 ASN A O 1
ATOM 1506 N N . LYS A 1 188 ? -11.548 -0.005 30.963 1.00 89.25 188 LYS A N 1
ATOM 1507 C CA . LYS A 1 188 ? -11.338 0.287 29.539 1.00 89.25 188 LYS A CA 1
ATOM 1508 C C . LYS A 1 188 ? -10.237 -0.573 28.937 1.00 89.25 188 LYS A C 1
ATOM 1510 O O . LYS A 1 188 ? -10.333 -0.960 27.782 1.00 89.25 188 LYS A O 1
ATOM 1515 N N . GLN A 1 189 ? -9.203 -0.897 29.709 1.00 89.25 189 GLN A N 1
ATOM 1516 C CA . GLN A 1 189 ? -8.165 -1.819 29.268 1.00 89.25 189 GLN A CA 1
ATOM 1517 C C . GLN A 1 189 ? -8.738 -3.215 28.979 1.00 89.25 189 GLN A C 1
ATOM 1519 O O . GLN A 1 189 ? -8.392 -3.805 27.959 1.00 89.25 189 GLN A O 1
ATOM 1524 N N . ARG A 1 190 ? -9.618 -3.743 29.844 1.00 90.62 190 ARG A N 1
ATOM 1525 C CA . ARG A 1 190 ? -10.302 -5.029 29.599 1.00 90.62 190 ARG A CA 1
ATOM 1526 C C . ARG A 1 190 ? -11.213 -4.962 28.372 1.00 90.62 190 ARG A C 1
ATOM 1528 O O . ARG A 1 190 ? -11.220 -5.908 27.587 1.00 90.62 190 ARG A O 1
ATOM 1535 N N . ASP A 1 191 ? -11.919 -3.849 28.186 1.00 88.50 191 ASP A N 1
ATOM 1536 C CA . ASP A 1 191 ? -12.770 -3.633 27.012 1.00 88.50 191 ASP A CA 1
ATOM 1537 C C . ASP A 1 191 ? -11.939 -3.625 25.716 1.00 88.50 191 ASP A C 1
ATOM 1539 O O . ASP A 1 191 ? -12.286 -4.325 24.772 1.00 88.50 191 ASP A O 1
ATOM 1543 N N . LEU A 1 192 ? -10.797 -2.923 25.696 1.00 85.69 192 LEU A N 1
ATOM 1544 C CA . LEU A 1 192 ? -9.883 -2.879 24.544 1.00 85.69 192 LEU A CA 1
ATOM 1545 C C . LEU A 1 192 ? -9.288 -4.252 24.203 1.00 85.69 192 LEU A C 1
ATOM 1547 O O . LEU A 1 192 ? -9.158 -4.584 23.031 1.00 85.69 192 LEU A O 1
ATOM 1551 N N . ILE A 1 193 ? -8.930 -5.056 25.211 1.00 87.94 193 ILE A N 1
ATOM 1552 C CA . ILE A 1 193 ? -8.455 -6.434 24.988 1.00 87.94 193 ILE A CA 1
ATOM 1553 C C . ILE A 1 193 ? -9.564 -7.277 24.357 1.00 87.94 193 ILE A C 1
ATOM 1555 O O . ILE A 1 193 ? -9.307 -8.038 23.433 1.00 87.94 193 ILE A O 1
ATOM 1559 N N . THR A 1 194 ? -10.798 -7.123 24.837 1.00 88.00 194 THR A N 1
ATOM 1560 C CA . THR A 1 194 ? -11.948 -7.846 24.284 1.00 88.00 194 THR A CA 1
ATOM 1561 C C . THR A 1 194 ? -12.231 -7.407 22.844 1.00 88.00 194 THR A C 1
ATOM 1563 O O . THR A 1 194 ? -12.501 -8.248 21.995 1.00 88.00 194 THR A O 1
ATOM 1566 N N . GLU A 1 195 ? -12.129 -6.109 22.543 1.00 85.06 195 GLU A N 1
ATOM 1567 C CA . GLU A 1 195 ? -12.277 -5.574 21.183 1.00 85.06 195 GLU A CA 1
ATOM 1568 C C . GLU A 1 195 ? -11.214 -6.138 20.227 1.00 85.06 195 GLU A C 1
ATOM 1570 O O . GLU A 1 195 ? -11.560 -6.542 19.119 1.00 85.06 195 GLU A O 1
ATOM 1575 N N . ASP A 1 196 ? -9.958 -6.236 20.673 1.00 84.69 196 ASP A N 1
ATOM 1576 C CA . ASP A 1 196 ? -8.854 -6.846 19.916 1.00 84.69 196 ASP A CA 1
ATOM 1577 C C . ASP A 1 196 ? -9.082 -8.355 19.687 1.00 84.69 196 ASP A C 1
ATOM 1579 O O . ASP A 1 196 ? -8.882 -8.859 18.584 1.00 84.69 196 ASP A O 1
ATOM 1583 N N . GLU A 1 197 ? -9.578 -9.086 20.695 1.00 87.62 197 GLU A N 1
ATOM 1584 C CA . GLU A 1 197 ? -9.931 -10.510 20.563 1.00 87.62 197 GLU A CA 1
ATOM 1585 C C . GLU A 1 197 ? -11.134 -10.752 19.631 1.00 87.62 197 GLU A C 1
ATOM 1587 O O . GLU A 1 197 ? -11.209 -11.791 18.968 1.00 87.62 197 GLU A O 1
ATOM 1592 N N . GLU A 1 198 ? -12.078 -9.810 19.572 1.00 85.50 198 GLU A N 1
ATOM 1593 C CA . GLU A 1 198 ? -13.248 -9.858 18.690 1.00 85.50 198 GLU A CA 1
ATOM 1594 C C . GLU A 1 198 ? -12.988 -9.300 17.277 1.00 85.50 198 GLU A C 1
ATOM 1596 O O . GLU A 1 198 ? -13.882 -9.374 16.420 1.00 85.50 198 GLU A O 1
ATOM 1601 N N . GLU A 1 199 ? -11.807 -8.734 17.011 1.00 85.88 199 GLU A N 1
ATOM 1602 C CA . GLU A 1 199 ? -11.463 -8.153 15.715 1.00 85.88 199 GLU A CA 1
ATOM 1603 C C . GLU A 1 199 ? -11.340 -9.248 14.637 1.00 85.88 199 GLU A C 1
ATOM 1605 O O . GLU A 1 199 ? -10.391 -10.032 14.597 1.00 85.88 199 GLU A O 1
ATOM 1610 N N . ASP A 1 200 ? -12.292 -9.286 13.699 1.00 89.38 200 ASP A N 1
ATOM 1611 C CA . ASP A 1 200 ? -12.229 -10.147 12.514 1.00 89.38 200 ASP A CA 1
ATOM 1612 C C . ASP A 1 200 ? -12.089 -9.318 11.229 1.00 89.38 200 ASP A C 1
ATOM 1614 O O . ASP A 1 200 ? -13.034 -8.707 10.736 1.00 89.38 200 ASP A O 1
ATOM 1618 N N . PHE A 1 201 ? -10.907 -9.345 10.607 1.00 89.88 201 PHE A N 1
ATOM 1619 C CA . PHE A 1 201 ? -10.669 -8.632 9.346 1.00 89.88 201 PHE A CA 1
ATOM 1620 C C . PHE A 1 201 ? -11.513 -9.134 8.155 1.00 89.88 201 PHE A C 1
ATOM 1622 O O . PHE A 1 201 ? -11.587 -8.459 7.121 1.00 89.88 201 PHE A O 1
ATOM 1629 N N . LEU A 1 202 ? -12.140 -10.310 8.268 1.00 91.31 202 LEU A N 1
ATOM 1630 C CA . LEU A 1 202 ? -13.072 -10.858 7.281 1.00 91.31 202 LEU A CA 1
ATOM 1631 C C . LEU A 1 202 ? -14.533 -10.490 7.559 1.00 91.31 202 LEU A C 1
ATOM 1633 O O . LEU A 1 202 ? -15.381 -10.783 6.710 1.00 91.31 202 LEU A O 1
ATOM 1637 N N . ASP A 1 203 ? -14.817 -9.818 8.671 1.00 89.94 203 ASP A N 1
ATOM 1638 C CA . ASP A 1 203 ? -16.108 -9.229 8.998 1.00 89.94 203 ASP A CA 1
ATOM 1639 C C . ASP A 1 203 ? -15.962 -7.706 9.138 1.00 89.94 203 ASP A C 1
ATOM 1641 O O . ASP A 1 203 ? -15.543 -7.157 10.148 1.00 89.94 203 ASP A O 1
ATOM 1645 N N . GLU A 1 204 ? -16.333 -6.959 8.103 1.00 84.00 204 GLU A N 1
ATOM 1646 C CA . GLU A 1 204 ? -16.179 -5.507 8.108 1.00 84.00 204 GLU A CA 1
ATOM 1647 C C . GLU A 1 204 ? -17.034 -4.790 9.170 1.00 84.00 204 GLU A C 1
ATOM 1649 O O . GLU A 1 204 ? -16.866 -3.580 9.362 1.00 84.00 204 GLU A O 1
ATOM 1654 N N . ALA A 1 205 ? -17.993 -5.480 9.795 1.00 81.44 205 ALA A N 1
ATOM 1655 C CA . ALA A 1 205 ? -18.790 -4.934 10.886 1.00 81.44 205 ALA A CA 1
ATOM 1656 C C . ALA A 1 205 ? -18.039 -4.949 12.230 1.00 81.44 205 ALA A C 1
ATOM 1658 O O . ALA A 1 205 ? -18.366 -4.140 13.095 1.00 81.44 205 ALA A O 1
ATOM 1659 N N . SER A 1 206 ? -17.010 -5.792 12.406 1.00 78.75 206 SER A N 1
ATOM 1660 C CA . SER A 1 206 ? -16.228 -5.844 13.654 1.00 78.75 206 SER A CA 1
ATOM 1661 C C . SER A 1 206 ? -15.111 -4.803 13.734 1.00 78.75 206 SER A C 1
ATOM 1663 O O . SER A 1 206 ? -14.681 -4.480 14.827 1.00 78.75 206 SER A O 1
ATOM 1665 N N . ILE A 1 207 ? -14.653 -4.264 12.600 1.00 74.12 207 ILE A N 1
ATOM 1666 C CA . ILE A 1 207 ? -13.452 -3.402 12.529 1.00 74.12 207 ILE A CA 1
ATOM 1667 C C . ILE A 1 207 ? -13.814 -1.905 12.504 1.00 74.12 207 ILE A C 1
ATOM 1669 O O . ILE A 1 207 ? -12.975 -1.039 12.720 1.00 74.12 207 ILE A O 1
ATOM 1673 N N . ASN A 1 208 ? -15.056 -1.565 12.139 1.00 60.81 208 ASN A N 1
ATOM 1674 C CA . ASN A 1 208 ? -15.455 -0.191 11.821 1.00 60.81 208 ASN A CA 1
ATOM 1675 C C . ASN A 1 208 ? -16.822 0.166 12.416 1.00 60.81 208 ASN A C 1
ATOM 1677 O O . ASN A 1 208 ? -17.775 0.418 11.677 1.00 60.81 208 ASN A O 1
ATOM 1681 N N . GLY A 1 209 ? -16.913 0.260 13.745 1.00 53.97 209 GLY A N 1
ATOM 1682 C CA . GLY A 1 209 ? -18.078 0.878 14.393 1.00 53.97 209 GLY A CA 1
ATOM 1683 C C . GLY A 1 209 ? -18.265 2.354 13.997 1.00 53.97 209 GLY A C 1
ATOM 1684 O O . GLY A 1 209 ? -19.391 2.825 13.864 1.00 53.97 209 GLY A O 1
ATOM 1685 N N . TYR A 1 210 ? -17.162 3.068 13.721 1.00 44.38 210 TYR A N 1
ATOM 1686 C CA . TYR A 1 210 ? -17.137 4.478 13.307 1.00 44.38 210 TYR A CA 1
ATOM 1687 C C . TYR A 1 210 ? -16.075 4.676 12.211 1.00 44.38 210 TYR A C 1
ATOM 1689 O O . TYR A 1 210 ? -14.918 4.983 12.483 1.00 44.38 210 TYR A O 1
ATOM 1697 N N . GLY A 1 211 ? -16.451 4.417 10.955 1.00 45.09 211 GLY A N 1
ATOM 1698 C CA . GLY A 1 211 ? -15.547 4.273 9.804 1.00 45.09 211 GLY A CA 1
ATOM 1699 C C . GLY A 1 211 ? -14.794 5.525 9.326 1.00 45.09 211 GLY A C 1
ATOM 1700 O O . GLY A 1 211 ? -14.977 5.933 8.181 1.00 45.09 211 GLY A O 1
ATOM 1701 N N . SER A 1 212 ? -13.904 6.094 10.144 1.00 50.22 212 SER A N 1
ATOM 1702 C CA . SER A 1 212 ? -12.987 7.168 9.724 1.00 50.22 212 SER A CA 1
ATOM 1703 C C . SER A 1 212 ? -11.518 6.961 10.107 1.00 50.22 212 SER A C 1
ATOM 1705 O O . SER A 1 212 ? -10.693 7.791 9.737 1.00 50.22 212 SER A O 1
ATOM 1707 N N . GLN A 1 213 ? -11.162 5.893 10.830 1.00 72.25 213 GLN A N 1
ATOM 1708 C CA . GLN A 1 213 ? -9.774 5.642 11.232 1.00 72.25 213 GLN A CA 1
ATOM 1709 C C . GLN A 1 213 ? -9.163 4.511 10.400 1.00 72.25 213 GLN A C 1
ATOM 1711 O O . GLN A 1 213 ? -9.705 3.413 10.311 1.00 72.25 213 GLN A O 1
ATOM 1716 N N . CYS A 1 214 ? -8.019 4.782 9.767 1.00 87.44 214 CYS A N 1
ATOM 1717 C CA . CYS A 1 214 ? -7.216 3.756 9.105 1.00 87.44 214 CYS A CA 1
ATOM 1718 C C . CYS A 1 214 ? -6.662 2.788 10.173 1.00 87.44 214 CYS A C 1
ATOM 1720 O O . CYS A 1 214 ? -5.909 3.259 11.035 1.00 87.44 214 CYS A O 1
ATOM 1722 N N . PRO A 1 215 ? -6.993 1.478 10.148 1.00 89.19 215 PRO A N 1
ATOM 1723 C CA . PRO A 1 215 ? -6.556 0.533 11.178 1.00 89.19 215 PRO A CA 1
ATOM 1724 C C . PRO A 1 215 ? -5.036 0.401 11.244 1.00 89.19 215 PRO A C 1
ATOM 1726 O O . PRO A 1 215 ? -4.358 0.446 10.210 1.00 89.19 215 PRO A O 1
ATOM 1729 N N . ILE A 1 216 ? -4.489 0.166 12.440 1.00 89.00 216 ILE A N 1
ATOM 1730 C CA . ILE A 1 216 ? -3.035 0.063 12.639 1.00 89.00 216 ILE A CA 1
ATOM 1731 C C . ILE A 1 216 ? -2.411 -1.043 11.775 1.00 89.00 216 ILE A C 1
ATOM 1733 O O . ILE A 1 216 ? -1.360 -0.833 11.171 1.00 89.00 216 ILE A O 1
ATOM 1737 N N . ALA A 1 217 ? -3.101 -2.176 11.609 1.00 91.38 217 ALA A N 1
ATOM 1738 C CA . ALA A 1 217 ? -2.665 -3.272 10.744 1.00 91.38 217 ALA A CA 1
ATOM 1739 C C . ALA A 1 217 ? -2.507 -2.841 9.270 1.00 91.38 217 ALA A C 1
ATOM 1741 O O . ALA A 1 217 ? -1.548 -3.231 8.593 1.00 91.38 217 ALA A O 1
ATOM 1742 N N . LEU A 1 218 ? -3.402 -1.980 8.767 1.00 94.06 218 LEU A N 1
ATOM 1743 C CA . LEU A 1 218 ? -3.312 -1.445 7.406 1.00 94.06 218 LEU A CA 1
ATOM 1744 C C . LEU A 1 218 ? -2.151 -0.450 7.274 1.00 94.06 218 LEU A C 1
ATOM 1746 O O . LEU A 1 218 ? -1.411 -0.508 6.290 1.00 94.06 218 LEU A O 1
ATOM 1750 N N . ARG A 1 219 ? -1.938 0.407 8.284 1.00 95.06 219 ARG A N 1
ATOM 1751 C CA . ARG A 1 219 ? -0.779 1.319 8.343 1.00 95.06 219 ARG A CA 1
ATOM 1752 C C . ARG A 1 219 ? 0.540 0.538 8.317 1.00 95.06 219 ARG A C 1
ATOM 1754 O O . ARG A 1 219 ? 1.427 0.857 7.530 1.00 95.06 219 ARG A O 1
ATOM 1761 N N . LEU A 1 220 ? 0.651 -0.534 9.107 1.00 95.69 220 LEU A N 1
ATOM 1762 C CA . LEU A 1 220 ? 1.821 -1.422 9.114 1.00 95.69 220 LEU A CA 1
ATOM 1763 C C . LEU A 1 220 ? 2.037 -2.102 7.756 1.00 95.69 220 LEU A C 1
ATOM 1765 O O . LEU A 1 220 ? 3.168 -2.182 7.280 1.00 95.69 220 LEU A O 1
ATOM 1769 N N . THR A 1 221 ? 0.961 -2.528 7.093 1.00 97.31 221 THR A N 1
ATOM 1770 C CA . THR A 1 221 ? 1.040 -3.089 5.736 1.00 97.31 221 THR A CA 1
ATOM 1771 C C . THR A 1 221 ? 1.586 -2.067 4.733 1.00 97.31 221 THR A C 1
ATOM 1773 O O . THR A 1 221 ? 2.419 -2.402 3.891 1.00 97.31 221 THR A O 1
ATOM 1776 N N . ALA A 1 222 ? 1.191 -0.798 4.845 1.00 97.81 222 ALA A N 1
ATOM 1777 C CA . ALA A 1 222 ? 1.743 0.273 4.020 1.00 97.81 222 ALA A CA 1
ATOM 1778 C C . ALA A 1 222 ? 3.247 0.490 4.273 1.00 97.81 222 ALA A C 1
ATOM 1780 O O . ALA A 1 222 ? 4.010 0.705 3.328 1.00 97.81 222 ALA A O 1
ATOM 1781 N N . CYS A 1 223 ? 3.702 0.341 5.522 1.00 98.19 223 CYS A N 1
ATOM 1782 C CA . CYS A 1 223 ? 5.128 0.363 5.854 1.00 98.19 223 CYS A CA 1
ATOM 1783 C C . CYS A 1 223 ? 5.916 -0.771 5.178 1.00 98.19 223 CYS A C 1
ATOM 1785 O O . CYS A 1 223 ? 7.063 -0.547 4.801 1.00 98.19 223 CYS A O 1
ATOM 1787 N N . ILE A 1 224 ? 5.327 -1.954 4.958 1.00 98.25 224 ILE A N 1
ATOM 1788 C CA . ILE A 1 224 ? 5.986 -3.044 4.208 1.00 98.25 224 ILE A CA 1
ATOM 1789 C C . ILE A 1 224 ? 6.322 -2.585 2.784 1.00 98.25 224 ILE A C 1
ATOM 1791 O O . ILE A 1 224 ? 7.449 -2.769 2.321 1.00 98.25 224 ILE A O 1
ATOM 1795 N N . LEU A 1 225 ? 5.386 -1.917 2.105 1.00 98.19 225 LEU A N 1
ATOM 1796 C CA . LEU A 1 225 ? 5.648 -1.345 0.784 1.00 98.19 225 LEU A CA 1
ATOM 1797 C C . LEU A 1 225 ? 6.745 -0.268 0.839 1.00 98.19 225 LEU A C 1
ATOM 1799 O O . LEU A 1 225 ? 7.639 -0.266 -0.007 1.00 98.19 225 LEU A O 1
ATOM 1803 N N . LEU A 1 226 ? 6.732 0.617 1.842 1.00 98.25 226 LEU A N 1
ATOM 1804 C CA . LEU A 1 226 ? 7.800 1.610 2.021 1.00 98.25 226 LEU A CA 1
ATOM 1805 C C . LEU A 1 226 ? 9.175 0.957 2.219 1.00 98.25 226 LEU A C 1
ATOM 1807 O O . LEU A 1 226 ? 10.172 1.432 1.670 1.00 98.25 226 LEU A O 1
ATOM 1811 N N . LEU A 1 227 ? 9.252 -0.143 2.968 1.00 98.31 227 LEU A N 1
ATOM 1812 C CA . LEU A 1 227 ? 10.497 -0.886 3.155 1.00 98.31 227 LEU A CA 1
ATOM 1813 C C . LEU A 1 227 ? 11.024 -1.422 1.820 1.00 98.31 227 LEU A C 1
ATOM 1815 O O . LEU A 1 227 ? 12.189 -1.183 1.495 1.00 98.31 227 LEU A O 1
ATOM 1819 N N . GLU A 1 228 ? 10.167 -2.046 1.012 1.00 98.25 228 GLU A N 1
ATOM 1820 C CA . GLU A 1 228 ? 10.547 -2.572 -0.305 1.00 98.25 228 GLU A CA 1
ATOM 1821 C C . GLU A 1 228 ? 10.968 -1.467 -1.282 1.00 98.25 228 GLU A C 1
ATOM 1823 O O . GLU A 1 228 ? 11.990 -1.591 -1.965 1.00 98.25 228 GLU A O 1
ATOM 1828 N N . VAL A 1 229 ? 10.244 -0.343 -1.315 1.00 98.31 229 VAL A N 1
ATOM 1829 C CA . VAL A 1 229 ? 10.607 0.805 -2.161 1.00 98.31 229 VAL A CA 1
ATOM 1830 C C . VAL A 1 229 ? 11.921 1.428 -1.711 1.00 98.31 229 VAL A C 1
ATOM 1832 O O . VAL A 1 229 ? 12.775 1.750 -2.537 1.00 98.31 229 VAL A O 1
ATOM 1835 N N . THR A 1 230 ? 12.129 1.617 -0.411 1.00 98.06 230 THR A N 1
ATOM 1836 C CA . THR A 1 230 ? 13.376 2.226 0.060 1.00 98.06 230 THR A CA 1
ATOM 1837 C C . THR A 1 230 ? 14.572 1.295 -0.145 1.00 98.06 230 THR A C 1
ATOM 1839 O O . THR A 1 230 ? 15.650 1.783 -0.486 1.00 98.06 230 THR A O 1
ATOM 1842 N N . ALA A 1 231 ? 14.392 -0.026 -0.024 1.00 97.94 231 ALA A N 1
ATOM 1843 C CA . ALA A 1 231 ? 15.394 -1.012 -0.433 1.00 97.94 231 ALA A CA 1
ATOM 1844 C C . ALA A 1 231 ? 15.712 -0.878 -1.929 1.00 97.94 231 ALA A C 1
ATOM 1846 O O . ALA A 1 231 ? 16.877 -0.706 -2.296 1.00 97.94 231 ALA A O 1
ATOM 1847 N N . PHE A 1 232 ? 14.681 -0.789 -2.776 1.00 97.81 232 PHE A N 1
ATOM 1848 C CA . PHE A 1 232 ? 14.840 -0.563 -4.212 1.00 97.81 232 PHE A CA 1
ATOM 1849 C C . PHE A 1 232 ? 15.656 0.686 -4.524 1.00 97.81 232 PHE A C 1
ATOM 1851 O O . PHE A 1 232 ? 16.575 0.648 -5.342 1.00 97.81 232 PHE A O 1
ATOM 1858 N N . LEU A 1 233 ? 15.361 1.806 -3.869 1.00 97.12 233 LEU A N 1
ATOM 1859 C CA . LEU A 1 233 ? 16.049 3.070 -4.123 1.00 97.12 233 LEU A CA 1
ATOM 1860 C C . LEU A 1 233 ? 17.517 3.058 -3.673 1.00 97.12 233 LEU A C 1
ATOM 1862 O O . LEU A 1 233 ? 18.349 3.713 -4.313 1.00 97.12 233 LEU A O 1
ATOM 1866 N N . ARG A 1 234 ? 17.838 2.333 -2.595 1.00 96.56 234 ARG A N 1
ATOM 1867 C CA . ARG A 1 234 ? 19.207 2.204 -2.072 1.00 96.56 234 ARG A CA 1
ATOM 1868 C C . ARG A 1 234 ? 20.055 1.234 -2.890 1.00 96.56 234 ARG A C 1
ATOM 1870 O O . ARG A 1 234 ? 21.213 1.536 -3.160 1.00 96.56 234 ARG A O 1
ATOM 1877 N N . GLU A 1 235 ? 19.489 0.101 -3.285 1.00 94.62 235 GLU A N 1
ATOM 1878 C CA . GLU A 1 235 ? 20.258 -1.038 -3.798 1.00 94.62 235 GLU A CA 1
ATOM 1879 C C . GLU A 1 235 ? 20.109 -1.185 -5.316 1.00 94.62 235 GLU A C 1
ATOM 1881 O O . GLU A 1 235 ? 21.092 -1.179 -6.061 1.00 94.62 235 GLU A O 1
ATOM 1886 N N . THR A 1 236 ? 18.875 -1.241 -5.813 1.00 93.81 236 THR A N 1
ATOM 1887 C CA . THR A 1 236 ? 18.603 -1.530 -7.227 1.00 93.81 236 THR A CA 1
ATOM 1888 C C . THR A 1 236 ? 18.688 -0.278 -8.092 1.00 93.81 236 THR A C 1
ATOM 1890 O O . THR A 1 236 ? 19.379 -0.261 -9.107 1.00 93.81 236 THR A O 1
ATOM 1893 N N . TYR A 1 237 ? 18.050 0.823 -7.696 1.00 94.19 237 TYR A N 1
ATOM 1894 C CA . TYR A 1 237 ? 17.988 2.041 -8.506 1.00 94.19 237 TYR A CA 1
ATOM 1895 C C . TYR A 1 237 ? 19.369 2.661 -8.766 1.00 94.19 237 TYR A C 1
ATOM 1897 O O . TYR A 1 237 ? 19.606 3.220 -9.843 1.00 94.19 237 TYR A O 1
ATOM 1905 N N . GLN A 1 238 ? 20.290 2.537 -7.803 1.00 92.31 238 GLN A N 1
ATOM 1906 C CA . GLN A 1 238 ? 21.661 3.044 -7.921 1.00 92.31 238 GLN A CA 1
ATOM 1907 C C . GLN A 1 238 ? 22.488 2.275 -8.957 1.00 92.31 238 GLN A C 1
ATOM 1909 O O . GLN A 1 238 ? 23.349 2.867 -9.611 1.00 92.31 238 GLN A O 1
ATOM 1914 N N . THR A 1 239 ? 22.210 0.980 -9.139 1.00 89.19 239 THR A N 1
ATOM 1915 C CA . THR A 1 239 ? 22.930 0.113 -10.085 1.00 89.19 239 THR A CA 1
ATOM 1916 C C . THR A 1 239 ? 22.365 0.183 -11.505 1.00 89.19 239 THR A C 1
ATOM 1918 O O . THR A 1 239 ? 23.051 -0.192 -12.458 1.00 89.19 239 THR A O 1
ATOM 1921 N N . LEU A 1 240 ? 21.154 0.729 -11.690 1.00 88.50 240 LEU A N 1
ATOM 1922 C CA . LEU A 1 240 ? 20.575 0.917 -13.022 1.00 88.50 240 LEU A CA 1
ATOM 1923 C C . LEU A 1 240 ? 21.453 1.855 -13.885 1.00 88.50 240 LEU A C 1
ATOM 1925 O O . LEU A 1 240 ? 21.842 2.934 -13.423 1.00 88.50 240 LEU A O 1
ATOM 1929 N N . PRO A 1 241 ? 21.730 1.534 -15.166 1.00 84.44 241 PRO A N 1
ATOM 1930 C CA . PRO A 1 241 ? 22.598 2.346 -16.027 1.00 84.44 241 PRO A CA 1
ATOM 1931 C C . PRO A 1 241 ? 22.092 3.775 -16.230 1.00 84.44 241 PRO A C 1
ATOM 1933 O O . PRO A 1 241 ? 20.945 3.983 -16.619 1.00 84.44 241 PRO A O 1
ATOM 1936 N N . LYS A 1 242 ? 22.928 4.795 -15.975 1.00 75.88 242 LYS A N 1
ATOM 1937 C CA . LYS A 1 242 ? 22.628 6.229 -16.212 1.00 75.88 242 LYS A CA 1
ATOM 1938 C C . LYS A 1 242 ? 22.459 6.505 -17.710 1.00 75.88 242 LYS A C 1
ATOM 1940 O O . LYS A 1 242 ? 23.376 6.271 -18.486 1.00 75.88 242 LYS A O 1
ATOM 1945 N N . PHE A 1 243 ? 21.286 6.993 -18.126 1.00 64.00 243 PHE A N 1
ATOM 1946 C CA . PHE A 1 243 ? 21.078 7.383 -19.523 1.00 64.00 243 PHE A CA 1
ATOM 1947 C C . PHE A 1 243 ? 21.871 8.665 -19.800 1.00 64.00 243 PHE A C 1
ATOM 1949 O O . PHE A 1 243 ? 21.568 9.722 -19.238 1.00 64.00 243 PHE A O 1
ATOM 1956 N N . ASN A 1 244 ? 22.892 8.580 -20.653 1.00 54.56 244 ASN A N 1
ATOM 1957 C CA . ASN A 1 244 ? 23.668 9.741 -21.072 1.00 54.56 244 ASN A CA 1
ATOM 1958 C C . ASN A 1 244 ? 22.855 10.571 -22.075 1.00 54.56 244 ASN A C 1
ATOM 1960 O O . ASN A 1 244 ? 22.763 10.242 -23.255 1.00 54.56 244 ASN A O 1
ATOM 1964 N N . LYS A 1 245 ? 22.300 11.693 -21.601 1.00 51.88 245 LYS A N 1
ATOM 1965 C CA . LYS A 1 245 ? 21.519 12.654 -22.405 1.00 51.88 245 LYS A CA 1
ATOM 1966 C C . LYS A 1 245 ? 22.305 13.285 -23.568 1.00 51.88 245 LYS A C 1
ATOM 1968 O O . LYS A 1 245 ? 21.702 13.905 -24.435 1.00 51.88 245 LYS A O 1
ATOM 1973 N N . LEU A 1 246 ? 23.631 13.128 -23.597 1.00 47.31 246 LEU A N 1
ATOM 1974 C CA . LEU A 1 246 ? 24.513 13.705 -24.617 1.00 47.31 246 LEU A CA 1
ATOM 1975 C C . LEU A 1 246 ? 24.369 13.062 -26.009 1.00 47.31 246 LEU A C 1
ATOM 1977 O O . LEU A 1 246 ? 24.781 13.675 -26.987 1.00 47.31 246 LEU A O 1
ATOM 1981 N N . LEU A 1 247 ? 23.768 11.871 -26.128 1.00 47.12 247 LEU A N 1
ATOM 1982 C CA . LEU A 1 247 ? 23.660 11.152 -27.410 1.00 47.12 247 LEU A CA 1
ATOM 1983 C C . LEU A 1 247 ? 22.319 11.321 -28.140 1.00 47.12 247 LEU A C 1
ATOM 1985 O O . LEU A 1 247 ? 22.221 10.990 -29.319 1.00 47.12 247 LEU A O 1
ATOM 1989 N N . THR A 1 248 ? 21.293 11.871 -27.494 1.00 44.19 248 THR A N 1
ATOM 1990 C CA . THR A 1 248 ? 19.962 12.018 -28.100 1.00 44.19 248 THR A CA 1
ATOM 1991 C C . THR A 1 248 ? 19.386 13.387 -27.789 1.00 44.19 248 THR A C 1
ATOM 1993 O O . THR A 1 248 ? 18.697 13.589 -26.792 1.00 44.19 248 THR A O 1
ATOM 1996 N N . LYS A 1 249 ? 19.603 14.321 -28.718 1.00 43.47 249 LYS A N 1
ATOM 1997 C CA . LYS A 1 249 ? 18.781 15.524 -28.902 1.00 43.47 249 LYS A CA 1
ATOM 1998 C C . LYS A 1 249 ? 17.409 15.121 -29.477 1.00 43.47 249 LYS A C 1
ATOM 2000 O O . LYS A 1 249 ? 17.002 15.622 -30.520 1.00 43.47 249 LYS A O 1
ATOM 2005 N N . GLU A 1 250 ? 16.735 14.151 -28.859 1.00 51.34 250 GLU A N 1
ATOM 2006 C CA . GLU A 1 250 ? 15.399 13.712 -29.265 1.00 51.34 250 GLU A CA 1
ATOM 2007 C C . GLU A 1 250 ? 14.323 14.304 -28.361 1.00 51.34 250 GLU A C 1
ATOM 2009 O O . GLU A 1 250 ? 14.502 14.517 -27.162 1.00 51.34 250 GLU A O 1
ATOM 2014 N N . ARG A 1 251 ? 13.192 14.605 -28.997 1.00 49.97 251 ARG A N 1
ATOM 2015 C CA . ARG A 1 251 ? 11.988 15.141 -28.375 1.00 49.97 251 ARG A CA 1
ATOM 2016 C C . ARG A 1 251 ? 11.478 14.127 -27.339 1.00 49.97 251 ARG A C 1
ATOM 2018 O O . ARG A 1 251 ? 11.313 12.967 -27.710 1.00 49.97 251 ARG A O 1
ATOM 2025 N N . PRO A 1 252 ? 11.179 14.542 -26.094 1.00 52.03 252 PRO A N 1
ATOM 2026 C CA . PRO A 1 252 ? 10.687 13.629 -25.068 1.00 52.03 252 PRO A CA 1
ATOM 2027 C C . PRO A 1 252 ? 9.418 12.924 -25.544 1.00 52.03 252 PRO A C 1
ATOM 2029 O O . PRO A 1 252 ? 8.550 13.538 -26.200 1.00 52.03 252 PRO A O 1
ATOM 2032 N N . LEU A 1 253 ? 9.347 11.629 -25.225 1.00 55.56 253 LEU A N 1
ATOM 2033 C CA . LEU A 1 253 ? 8.235 10.767 -25.602 1.00 55.56 253 LEU A CA 1
ATOM 2034 C C . LEU A 1 253 ? 6.928 11.354 -25.036 1.00 55.56 253 LEU A C 1
ATOM 2036 O O . LEU A 1 253 ? 6.951 12.015 -23.997 1.00 55.56 253 LEU A O 1
ATOM 2040 N N . PRO A 1 254 ? 5.778 11.181 -25.712 1.00 43.72 254 PRO A N 1
ATOM 2041 C CA . PRO A 1 254 ? 4.534 11.858 -25.335 1.00 43.72 254 PRO A CA 1
ATOM 2042 C C . PRO A 1 254 ? 4.135 11.687 -23.860 1.00 43.72 254 PRO A C 1
ATOM 2044 O O . PRO A 1 254 ? 3.672 12.645 -23.250 1.00 43.72 254 PRO A O 1
ATOM 2047 N N . TRP A 1 255 ? 4.386 10.513 -23.281 1.00 51.47 255 TRP A N 1
ATOM 2048 C CA . TRP A 1 255 ? 4.056 10.167 -21.896 1.00 51.47 255 TRP A CA 1
ATOM 2049 C C . TRP A 1 255 ? 5.039 10.742 -20.862 1.00 51.47 255 TRP A C 1
ATOM 2051 O O . TRP A 1 255 ? 4.639 11.039 -19.741 1.00 51.47 255 TRP A O 1
ATOM 2061 N N . GLU A 1 256 ? 6.291 11.033 -21.237 1.00 50.41 256 GLU A N 1
ATOM 2062 C CA . GLU A 1 256 ? 7.220 11.762 -20.359 1.00 50.41 256 GLU A CA 1
ATOM 2063 C C . GLU A 1 256 ? 6.747 13.199 -20.104 1.00 50.41 256 GLU A C 1
ATOM 2065 O O . GLU A 1 256 ? 7.130 13.808 -19.111 1.00 50.41 256 GLU A O 1
ATOM 2070 N N . ARG A 1 257 ? 5.889 13.758 -20.970 1.00 53.84 257 ARG A N 1
ATOM 2071 C CA . ARG A 1 257 ? 5.344 15.112 -20.787 1.00 53.84 257 ARG A CA 1
ATOM 2072 C C . ARG A 1 257 ? 4.258 15.189 -19.721 1.00 53.84 257 ARG A C 1
ATOM 2074 O O . ARG A 1 257 ? 4.040 16.282 -19.222 1.00 53.84 257 ARG A O 1
ATOM 2081 N N . MET A 1 258 ? 3.587 14.087 -19.382 1.00 46.28 258 MET A N 1
ATOM 2082 C CA . MET A 1 258 ? 2.545 14.101 -18.347 1.00 46.28 258 MET A CA 1
ATOM 2083 C C . MET A 1 258 ? 3.139 14.164 -16.935 1.00 46.28 258 MET A C 1
ATOM 2085 O O . MET A 1 258 ? 2.569 14.817 -16.073 1.00 46.28 258 MET A O 1
ATOM 2089 N N . TYR A 1 259 ? 4.328 13.587 -16.733 1.00 46.88 259 TYR A N 1
ATOM 2090 C CA . TYR A 1 259 ? 4.976 13.487 -15.416 1.00 46.88 259 TYR A CA 1
ATOM 2091 C C . TYR A 1 259 ? 6.270 14.313 -15.295 1.00 46.88 259 TYR A C 1
ATOM 2093 O O . TYR A 1 259 ? 6.969 14.259 -14.284 1.00 46.88 259 TYR A O 1
ATOM 2101 N N . SER A 1 260 ? 6.644 15.074 -16.330 1.00 47.88 260 SER A N 1
ATOM 2102 C CA . SER A 1 260 ? 7.834 15.927 -16.284 1.00 47.88 260 SER A CA 1
ATOM 2103 C C . SER A 1 260 ? 7.553 17.226 -15.526 1.00 47.88 260 SER A C 1
ATOM 2105 O O . SER A 1 260 ? 6.625 17.967 -15.847 1.00 47.88 260 SER A O 1
ATOM 2107 N N . ARG A 1 261 ? 8.431 17.557 -14.572 1.00 51.94 261 ARG A N 1
ATOM 2108 C CA . ARG A 1 261 ? 8.440 18.831 -13.829 1.00 51.94 261 ARG A CA 1
ATOM 2109 C C . ARG A 1 261 ? 8.464 20.058 -14.763 1.00 51.94 261 ARG A C 1
ATOM 2111 O O . ARG A 1 261 ? 7.930 21.111 -14.418 1.00 51.94 261 ARG A O 1
ATOM 2118 N N . GLU A 1 262 ? 9.025 19.918 -15.969 1.00 50.31 262 GLU A N 1
ATOM 2119 C CA . GLU A 1 262 ? 9.016 20.940 -17.026 1.00 50.31 262 GLU A CA 1
ATOM 2120 C C . GLU A 1 262 ? 7.630 21.196 -17.640 1.00 50.31 262 GLU A C 1
ATOM 2122 O O . GLU A 1 262 ? 7.391 22.294 -18.147 1.00 50.31 262 GLU A O 1
ATOM 2127 N N . ALA A 1 263 ? 6.711 20.226 -17.610 1.00 47.47 263 ALA A N 1
ATOM 2128 C CA . ALA A 1 263 ? 5.348 20.434 -18.088 1.00 47.47 263 ALA A CA 1
ATOM 2129 C C . ALA A 1 263 ? 4.622 21.443 -17.194 1.00 47.47 263 ALA A C 1
ATOM 2131 O O . ALA A 1 263 ? 4.086 22.422 -17.711 1.00 47.47 263 ALA A O 1
ATOM 2132 N N . ASN A 1 264 ? 4.734 21.292 -15.869 1.00 47.28 264 ASN A N 1
ATOM 2133 C CA . ASN A 1 264 ? 4.197 22.258 -14.908 1.00 47.28 264 ASN A CA 1
ATOM 2134 C C . ASN A 1 264 ? 4.803 23.657 -15.098 1.00 47.28 264 ASN A C 1
ATOM 2136 O O . ASN A 1 264 ? 4.070 24.639 -15.138 1.00 47.28 264 ASN A O 1
ATOM 2140 N N . ARG A 1 265 ? 6.116 23.762 -15.354 1.00 50.31 265 ARG A N 1
ATOM 2141 C CA . ARG A 1 265 ? 6.758 25.060 -15.650 1.00 50.31 265 ARG A CA 1
ATOM 2142 C C . ARG A 1 265 ? 6.216 25.741 -16.910 1.00 50.31 265 ARG A C 1
ATOM 2144 O O . ARG A 1 265 ? 6.160 26.967 -16.953 1.00 50.31 265 ARG A O 1
ATOM 2151 N N . ARG A 1 266 ? 5.823 24.984 -17.940 1.00 48.09 266 ARG A N 1
ATOM 2152 C CA . ARG A 1 266 ? 5.269 25.556 -19.183 1.00 48.09 266 ARG A CA 1
ATOM 2153 C C . ARG A 1 266 ? 3.836 26.056 -19.015 1.00 48.09 266 ARG A C 1
ATOM 2155 O O . ARG A 1 266 ? 3.521 27.097 -19.582 1.00 48.09 266 ARG A O 1
ATOM 2162 N N . TRP A 1 267 ? 3.004 25.372 -18.228 1.00 41.44 267 TRP A N 1
ATOM 2163 C CA . TRP A 1 267 ? 1.669 25.869 -17.870 1.00 41.44 267 TRP A CA 1
ATOM 2164 C C . TRP A 1 267 ? 1.758 27.111 -16.978 1.00 41.44 267 TRP A C 1
ATOM 2166 O O . TRP A 1 267 ? 1.057 28.088 -17.231 1.00 41.44 267 TRP A O 1
ATOM 2176 N N . SER A 1 268 ? 2.696 27.135 -16.024 1.00 49.06 268 SER A N 1
ATOM 2177 C CA . SER A 1 268 ? 2.968 28.333 -15.222 1.00 49.06 268 SER A CA 1
ATOM 2178 C C . SER A 1 268 ? 3.447 29.509 -16.082 1.00 49.06 268 SER A C 1
ATOM 2180 O O . SER A 1 268 ? 2.944 30.611 -15.915 1.00 49.06 268 SER A O 1
ATOM 2182 N N . MET A 1 269 ? 4.336 29.295 -17.063 1.00 50.78 269 MET A N 1
ATOM 2183 C CA . MET A 1 269 ? 4.778 30.372 -17.967 1.00 50.78 269 MET A CA 1
ATOM 2184 C C . MET A 1 269 ? 3.684 30.872 -18.920 1.00 50.78 269 MET A C 1
ATOM 2186 O O . MET A 1 269 ? 3.665 32.057 -19.242 1.00 50.78 269 MET A O 1
ATOM 2190 N N . ALA A 1 270 ? 2.773 30.003 -19.367 1.00 53.31 270 ALA A N 1
ATOM 2191 C CA . ALA A 1 270 ? 1.651 30.416 -20.211 1.00 53.31 270 ALA A CA 1
ATOM 2192 C C . ALA A 1 270 ? 0.662 31.322 -19.453 1.00 53.31 270 ALA A C 1
ATOM 2194 O O . ALA A 1 270 ? 0.100 32.237 -20.048 1.00 53.31 270 ALA A O 1
ATOM 2195 N N . LEU A 1 271 ? 0.502 31.111 -18.141 1.00 48.38 271 LEU A N 1
ATOM 2196 C CA . LEU A 1 271 ? -0.340 31.942 -17.273 1.00 48.38 271 LEU A CA 1
ATOM 2197 C C . LEU A 1 271 ? 0.389 33.186 -16.737 1.00 48.38 271 LEU A C 1
ATOM 2199 O O . LEU A 1 271 ? -0.251 34.196 -16.467 1.00 48.38 271 LEU A O 1
ATOM 2203 N N . SER A 1 272 ? 1.723 33.162 -16.638 1.00 45.72 272 SER A N 1
ATOM 2204 C CA . SER A 1 272 ? 2.528 34.346 -16.291 1.00 45.72 272 SER A CA 1
ATOM 2205 C C . SER A 1 272 ? 2.713 35.340 -17.449 1.00 45.72 272 SER A C 1
ATOM 2207 O O . SER A 1 272 ? 3.269 36.412 -17.235 1.00 45.72 272 SER A O 1
ATOM 2209 N N . SER A 1 273 ? 2.238 35.027 -18.661 1.00 46.75 273 SER A N 1
ATOM 2210 C CA . SER A 1 273 ? 2.327 35.898 -19.845 1.00 46.75 273 SER A CA 1
ATOM 2211 C C . SER A 1 273 ? 1.040 36.704 -20.098 1.00 46.75 273 SER A C 1
ATOM 2213 O O . SER A 1 273 ? 0.696 36.990 -21.245 1.00 46.75 273 SER A O 1
ATOM 2215 N N . MET A 1 274 ? 0.316 37.093 -19.046 1.00 48.09 274 MET A N 1
ATOM 2216 C CA . MET A 1 274 ? -0.697 38.154 -19.122 1.00 48.09 274 MET A CA 1
ATOM 2217 C C . MET A 1 274 ? -0.048 39.503 -18.787 1.00 48.09 274 MET A C 1
ATOM 2219 O O . MET A 1 274 ? -0.129 40.002 -17.670 1.00 48.09 274 MET A O 1
ATOM 2223 N N . GLY A 1 275 ? 0.629 40.085 -19.773 1.00 49.62 275 GLY A N 1
ATOM 2224 C CA . GLY A 1 275 ? 1.177 41.436 -19.690 1.00 49.62 275 GLY A CA 1
ATOM 2225 C C . GLY A 1 275 ? 2.374 41.576 -20.616 1.00 49.62 275 GLY A C 1
ATOM 2226 O O . GLY A 1 275 ? 3.346 40.850 -20.448 1.00 49.62 275 GLY A O 1
ATOM 2227 N N . HIS A 1 276 ? 2.306 42.531 -21.545 1.00 41.16 276 HIS A N 1
ATOM 2228 C CA . HIS A 1 276 ? 3.242 42.809 -22.651 1.00 41.16 276 HIS A CA 1
ATOM 2229 C C . HIS A 1 276 ? 2.880 42.168 -23.999 1.00 41.16 276 HIS A C 1
ATOM 2231 O O . HIS A 1 276 ? 3.686 41.547 -24.686 1.00 41.16 276 HIS A O 1
ATOM 2237 N N . SER A 1 277 ? 1.657 42.449 -24.442 1.00 42.34 277 SER A N 1
ATOM 2238 C CA . SER A 1 277 ? 1.369 42.675 -25.856 1.00 42.34 277 SER A CA 1
ATOM 2239 C C . SER A 1 277 ? 2.148 43.902 -26.363 1.00 42.34 277 SER A C 1
ATOM 2241 O O . SER A 1 277 ? 1.771 45.037 -26.086 1.00 42.34 277 SER A O 1
ATOM 2243 N N . GLN A 1 278 ? 3.227 43.678 -27.116 1.00 41.91 278 GLN A N 1
ATOM 2244 C CA . GLN A 1 278 ? 3.838 44.664 -28.025 1.00 41.91 278 GLN A CA 1
ATOM 2245 C C . GLN A 1 278 ? 3.948 44.066 -29.437 1.00 41.91 278 GLN A C 1
ATOM 2247 O O . GLN A 1 278 ? 5.004 44.045 -30.056 1.00 41.91 278 GLN A O 1
ATOM 2252 N N . THR A 1 279 ? 2.841 43.520 -29.942 1.00 44.88 279 THR A N 1
ATOM 2253 C CA . THR A 1 279 ? 2.685 43.173 -31.363 1.00 44.88 279 THR A CA 1
ATOM 2254 C C . THR A 1 279 ? 1.257 43.473 -31.813 1.00 44.88 279 THR A C 1
ATOM 2256 O O . THR A 1 279 ? 0.448 42.581 -32.035 1.00 44.88 279 THR A O 1
ATOM 2259 N N . SER A 1 280 ? 0.933 44.761 -31.942 1.00 44.19 280 SER A N 1
ATOM 2260 C CA . SER A 1 280 ? -0.257 45.206 -32.678 1.00 44.19 280 SER A CA 1
ATOM 2261 C C . SER A 1 280 ? -0.158 46.681 -33.079 1.00 44.19 280 SER A C 1
ATOM 2263 O O . SER A 1 280 ? -0.783 47.548 -32.479 1.00 44.19 280 SER A O 1
ATOM 2265 N N . ALA A 1 281 ? 0.646 46.946 -34.104 1.00 36.53 281 ALA A N 1
ATOM 2266 C CA . ALA A 1 281 ? 0.507 48.030 -35.080 1.00 36.53 281 ALA A CA 1
ATOM 2267 C C . ALA A 1 281 ? 1.495 47.647 -36.200 1.00 36.53 281 ALA A C 1
ATOM 2269 O O . ALA A 1 281 ? 2.671 47.478 -35.924 1.00 36.53 281 ALA A O 1
ATOM 2270 N N . GLN A 1 282 ? 1.138 47.377 -37.449 1.00 36.88 282 GLN A N 1
ATOM 2271 C CA . GLN A 1 282 ? 0.131 47.992 -38.296 1.00 36.88 282 GLN A CA 1
ATOM 2272 C C . GLN A 1 282 ? -0.397 46.927 -39.268 1.00 36.88 282 GLN A C 1
ATOM 2274 O O . GLN A 1 282 ? 0.369 46.222 -39.923 1.00 36.88 282 GLN A O 1
ATOM 2279 N N . SER A 1 283 ? -1.718 46.810 -39.338 1.00 38.66 283 SER A N 1
ATOM 2280 C CA . SER A 1 283 ? -2.432 46.061 -40.365 1.00 38.66 283 SER A CA 1
ATOM 2281 C C . SER A 1 283 ? -2.940 47.062 -41.408 1.00 38.66 283 SER A C 1
ATOM 2283 O O . SER A 1 283 ? -3.430 48.122 -41.031 1.00 38.66 283 SER A O 1
ATOM 2285 N N . LEU A 1 284 ? -2.854 46.689 -42.688 1.00 40.25 284 LEU A N 1
ATOM 2286 C CA . LEU A 1 284 ? -3.710 47.152 -43.792 1.00 40.25 284 LEU A CA 1
ATOM 2287 C C . LEU A 1 284 ? -3.668 48.642 -44.196 1.00 40.25 284 LEU A C 1
ATOM 2289 O O . LEU A 1 284 ? -4.547 49.427 -43.859 1.00 40.25 284 LEU A O 1
ATOM 2293 N N . GLN A 1 285 ? -2.733 48.960 -45.091 1.00 37.09 285 GLN A N 1
ATOM 2294 C CA . GLN A 1 285 ? -2.846 49.950 -46.177 1.00 37.09 285 GLN A CA 1
ATOM 2295 C C . GLN A 1 285 ? -2.131 49.281 -47.372 1.00 37.09 285 GLN A C 1
ATOM 2297 O O . GLN A 1 285 ? -1.021 48.804 -47.190 1.00 37.09 285 GLN A O 1
ATOM 2302 N N . SER A 1 286 ? -2.619 49.100 -48.596 1.00 41.41 286 SER A N 1
ATOM 2303 C CA . SER A 1 286 ? -3.767 49.581 -49.352 1.00 41.41 286 SER A CA 1
ATOM 2304 C C . SER A 1 286 ? -3.894 48.637 -50.569 1.00 41.41 286 SER A C 1
ATOM 2306 O O . SER A 1 286 ? -2.909 48.407 -51.270 1.00 41.41 286 SER A O 1
ATOM 2308 N N . ILE A 1 287 ? -5.078 48.071 -50.814 1.00 41.28 287 ILE A N 1
ATOM 2309 C CA . ILE A 1 287 ? -5.493 47.548 -52.124 1.00 41.28 287 ILE A CA 1
ATOM 2310 C C . ILE A 1 287 ? -6.614 48.485 -52.583 1.00 41.28 287 ILE A C 1
ATOM 2312 O O . ILE A 1 287 ? -7.641 48.529 -51.911 1.00 41.28 287 ILE A O 1
ATOM 2316 N N . VAL A 1 288 ? -6.375 49.246 -53.664 1.00 35.84 288 VAL A N 1
ATOM 2317 C CA . VAL A 1 288 ? -7.301 49.690 -54.741 1.00 35.84 288 VAL A CA 1
ATOM 2318 C C . VAL A 1 288 ? -6.727 50.928 -55.468 1.00 35.84 288 VAL A C 1
ATOM 2320 O O . VAL A 1 288 ? -6.415 51.930 -54.832 1.00 35.84 288 VAL A O 1
ATOM 2323 N N . GLY A 1 289 ? -6.675 50.844 -56.809 1.00 33.44 289 GLY A N 1
ATOM 2324 C CA . GLY A 1 289 ? -6.415 51.923 -57.784 1.00 33.44 289 GLY A CA 1
ATOM 2325 C C . GLY A 1 289 ? -4.969 51.917 -58.309 1.00 33.44 289 GLY A C 1
ATOM 2326 O O . GLY A 1 289 ? -4.055 52.064 -57.517 1.00 33.44 289 GLY A O 1
ATOM 2327 N N . ASP A 1 290 ? -4.640 51.731 -59.588 1.00 38.03 290 ASP A N 1
ATOM 2328 C CA . ASP A 1 290 ? -5.385 52.112 -60.784 1.00 38.03 290 ASP A CA 1
ATOM 2329 C C . ASP A 1 290 ? -4.947 51.302 -62.025 1.00 38.03 290 ASP A C 1
ATOM 2331 O O . ASP A 1 290 ? -3.824 50.800 -62.117 1.00 38.03 290 ASP A O 1
ATOM 2335 N N . ARG A 1 291 ? -5.871 51.168 -62.977 1.00 42.38 291 ARG A N 1
ATOM 2336 C CA . ARG A 1 291 ? -5.687 50.612 -64.326 1.00 42.38 291 ARG A CA 1
ATOM 2337 C C . ARG A 1 291 ? -5.145 51.723 -65.228 1.00 42.38 291 ARG A C 1
ATOM 2339 O O . ARG A 1 291 ? -5.878 52.676 -65.401 1.00 42.38 291 ARG A O 1
ATOM 2346 N N . GLU A 1 292 ? -4.021 51.523 -65.920 1.00 40.66 292 GLU A N 1
ATOM 2347 C CA . GLU A 1 292 ? -3.742 52.042 -67.284 1.00 40.66 292 GLU A CA 1
ATOM 2348 C C . GLU A 1 292 ? -2.640 51.153 -67.917 1.00 40.66 292 GLU A C 1
ATOM 2350 O O . GLU A 1 292 ? -1.613 50.910 -67.297 1.00 40.66 292 GLU A O 1
ATOM 2355 N N . VAL A 1 293 ? -2.901 50.339 -68.950 1.00 39.81 293 VAL A N 1
ATOM 2356 C CA . VAL A 1 293 ? -3.008 50.627 -70.401 1.00 39.81 293 VAL A CA 1
ATOM 2357 C C . VAL A 1 293 ? -1.648 50.657 -71.142 1.00 39.81 293 VAL A C 1
ATOM 2359 O O . VAL A 1 293 ? -0.781 51.471 -70.878 1.00 39.81 293 VAL A O 1
ATOM 2362 N N . ALA A 1 294 ? -1.575 49.786 -72.163 1.00 37.06 294 ALA A N 1
ATOM 2363 C CA . ALA A 1 294 ? -0.825 49.869 -73.430 1.00 37.06 294 ALA A CA 1
ATOM 2364 C C . ALA A 1 294 ? 0.687 49.534 -73.531 1.00 37.06 294 ALA A C 1
ATOM 2366 O O . ALA A 1 294 ? 1.563 50.308 -73.179 1.00 37.06 294 ALA A O 1
ATOM 2367 N N . ARG A 1 295 ? 0.932 48.424 -74.254 1.00 37.94 295 ARG A N 1
ATOM 2368 C CA . ARG A 1 295 ? 1.772 48.283 -75.470 1.00 37.94 295 ARG A CA 1
ATOM 2369 C C . ARG A 1 295 ? 3.144 48.989 -75.506 1.00 37.94 295 ARG A C 1
ATOM 2371 O O . ARG A 1 295 ? 3.206 50.174 -75.823 1.00 37.94 295 ARG A O 1
ATOM 2378 N N . LYS A 1 296 ? 4.218 48.197 -75.549 1.00 37.97 296 LYS A N 1
ATOM 2379 C CA . LYS A 1 296 ? 4.935 47.811 -76.785 1.00 37.97 296 LYS A CA 1
ATOM 2380 C C . LYS A 1 296 ? 5.960 46.724 -76.491 1.00 37.97 296 LYS A C 1
ATOM 2382 O O . LYS A 1 296 ? 6.559 46.783 -75.399 1.00 37.97 296 LYS A O 1
#

Foldseek 3Di:
DDDDDDDDDDDDDDDDDDDDDDDDDDDPDDDPDDPDDDDDPPPPPPPQDFDFDPVVVLVVVLVVLLVCLLPPFQCPPPHLLVLLCLLFDFPDQLVSSLSNLVSLLVQLLCVLVVNHRPVLVDLDPPDDDPDDDPDPDDSVLVSLVRSLSNLVRLVSNLVSLVVSLVVLVVVVVVCVVVVVVQCVDPVSVVVVVVLVVQDDSRTPSSPPPPGGHRDPVSNVSNVSSNVSSVSCVVRVSVPRDDDDPVPDPDDDDPVCLVVDPVVVVVVVVVVVPPDDDPPDDDDDDDDDDDDDDDDD

Radius of gyration: 35.67 Å; chains: 1; bounding box: 56×130×125 Å

InterPro domains:
  IPR045852 Protein UNC80, central region [PF19424] (48-291)